Protein AF-A0A8H4BLV2-F1 (afdb_monomer_lite)

InterPro domains:
  IPR018306 Bacteriophage T5, Orf172 DNA-binding [PF10544] (98-227)
  IPR053006 Meiosis-associated regulatory protein [PTHR28094] (46-256)

Secondary structure (DSSP, 8-state):
------PPPP----------------------------------------SS-----TTSHHHH-HHHHS-TTS-HHHHHHHHHHHHSPPPTT---BEEEEEE-SS-TT--SSSEEEEEEEEESSHHHHHHHHHHHHS--PEEEEEESPP-----------------------------------BTTHHHHHHHHHHHHHHHSEE--EEPTTT-SEETTEEEEE--B-TTSPBPPHHHHIIIIIHHHHHHHHHHHHHHHHTT-

Foldseek 3Di:
DDDDDDDDDDDDDDDDDDDDDDDDDDDDDDDDDDDDDDDDDDDDDDDDDPPPPPPPPLLCPLVVPLPLQDDPLFDPVLSVVLSVLLNPDDDPLLAFWKKWKWWQPDDDDDDPQFKTKIFIDIDNDVVVVQVVCCVQQVGRTDTLDIPPDFPPPPDDDDDDPDDDDDDDDDDPDPDDDPPPPVRDTQTRRVSLSVSLQSRLVSPFPQPQDQGPRNRHTDRRMTIDTFDADPVRHTDDNNRCCVPPRVVSSVSSSVSSVVSVVSVD

Organism: Mucor circinelloides f. lusitanicus (NCBI:txid29924)

pLDDT: mean 70.41, std 24.19, range [29.5, 96.69]

Radius of gyration: 31.35 Å; chains: 1; bounding box: 83×81×79 Å

Structure (mmCIF, N/CA/C/O backbone):
data_AF-A0A8H4BLV2-F1
#
_entry.id   AF-A0A8H4BLV2-F1
#
loop_
_atom_site.group_PDB
_atom_site.id
_atom_site.type_symbol
_atom_site.label_atom_id
_atom_site.label_alt_id
_atom_site.label_comp_id
_atom_site.label_asym_id
_atom_site.label_entity_id
_atom_site.label_seq_id
_atom_site.pdbx_PDB_ins_code
_atom_site.Cartn_x
_atom_site.Cartn_y
_atom_site.Cartn_z
_atom_site.occupancy
_atom_site.B_iso_or_equiv
_atom_site.auth_seq_id
_atom_site.auth_comp_id
_atom_site.auth_asym_id
_atom_site.auth_atom_id
_atom_site.pdbx_PDB_model_num
ATOM 1 N N . MET A 1 1 ? -22.644 -25.498 51.634 1.00 42.84 1 MET A N 1
ATOM 2 C CA . MET A 1 1 ? -21.945 -26.700 52.142 1.00 42.84 1 MET A CA 1
ATOM 3 C C . MET A 1 1 ? -22.120 -27.823 51.134 1.00 42.84 1 MET A C 1
ATOM 5 O O . MET A 1 1 ? -23.223 -27.979 50.635 1.00 42.84 1 MET A O 1
ATOM 9 N N . LYS A 1 2 ? -21.033 -28.571 50.904 1.00 39.53 2 LYS A N 1
ATOM 10 C CA . LYS A 1 2 ? -20.834 -29.710 49.987 1.00 39.53 2 LYS A CA 1
ATOM 11 C C . LYS A 1 2 ? -20.581 -29.373 48.512 1.00 39.53 2 LYS A C 1
ATOM 13 O O . LYS A 1 2 ? -21.475 -29.306 47.681 1.00 39.53 2 LYS A O 1
ATOM 18 N N . ALA A 1 3 ? -19.284 -29.193 48.263 1.00 36.09 3 ALA A N 1
ATOM 19 C CA . ALA A 1 3 ? -18.596 -29.358 46.996 1.00 36.09 3 ALA A CA 1
ATOM 20 C C . ALA A 1 3 ? -18.663 -30.818 46.516 1.00 36.09 3 ALA A C 1
ATOM 22 O O . ALA A 1 3 ? -18.632 -31.730 47.342 1.00 36.09 3 ALA A O 1
ATOM 23 N N . THR A 1 4 ? -18.681 -31.021 45.199 1.00 38.59 4 THR A N 1
ATOM 24 C CA . THR A 1 4 ? -18.223 -32.270 44.578 1.00 38.59 4 THR A CA 1
ATOM 25 C C . THR A 1 4 ? -17.238 -31.892 43.481 1.00 38.59 4 THR A C 1
ATOM 27 O O . THR A 1 4 ? -17.535 -31.075 42.614 1.00 38.59 4 THR A O 1
ATOM 30 N N . VAL A 1 5 ? -16.032 -32.417 43.643 1.00 36.47 5 VAL A N 1
ATOM 31 C CA . VAL A 1 5 ? -14.845 -32.263 42.809 1.00 36.47 5 VAL A CA 1
ATOM 32 C C . VAL A 1 5 ? -14.822 -33.465 41.870 1.00 36.47 5 VAL A C 1
ATOM 34 O O . VAL A 1 5 ? -14.880 -34.590 42.357 1.00 36.47 5 VAL A O 1
ATOM 37 N N . GLU A 1 6 ? -14.712 -33.246 40.561 1.00 39.50 6 GLU A N 1
ATOM 38 C CA . GLU A 1 6 ? -14.347 -34.296 39.604 1.00 39.50 6 GLU A CA 1
ATOM 39 C C . GLU A 1 6 ? -12.954 -33.983 39.050 1.00 39.50 6 GLU A C 1
ATOM 41 O O . GLU A 1 6 ? -12.706 -32.920 38.481 1.00 39.50 6 GLU A O 1
ATOM 46 N N . GLN A 1 7 ? -12.025 -34.902 39.308 1.00 46.31 7 GLN A N 1
ATOM 47 C CA . GLN A 1 7 ? -10.652 -34.912 38.811 1.00 46.31 7 GLN A CA 1
ATOM 48 C C . GLN A 1 7 ? -10.532 -35.855 37.598 1.00 46.31 7 GLN A C 1
ATOM 50 O O . GLN A 1 7 ? -11.396 -36.708 37.395 1.00 46.31 7 GLN A O 1
ATOM 55 N N . PRO A 1 8 ? -9.474 -35.693 36.782 1.00 40.16 8 PRO A N 1
ATOM 56 C CA . PRO A 1 8 ? -9.389 -36.238 35.434 1.00 40.16 8 PRO A CA 1
ATOM 57 C C . PRO A 1 8 ? -8.904 -37.692 35.397 1.00 40.16 8 PRO A C 1
ATOM 59 O O . PRO A 1 8 ? -8.162 -38.148 36.265 1.00 40.16 8 PRO A O 1
ATOM 62 N N . ALA A 1 9 ? -9.292 -38.394 34.333 1.00 38.25 9 ALA A N 1
ATOM 63 C CA . ALA A 1 9 ? -8.854 -39.748 34.032 1.00 38.25 9 ALA A CA 1
ATOM 64 C C . ALA A 1 9 ? -7.337 -39.809 33.767 1.00 38.25 9 ALA A C 1
ATOM 66 O O . ALA A 1 9 ? -6.823 -39.171 32.847 1.00 38.25 9 ALA A O 1
ATOM 67 N N . GLN A 1 10 ? -6.644 -40.610 34.577 1.00 35.34 10 GLN A N 1
ATOM 68 C CA . GLN A 1 10 ? -5.312 -41.142 34.302 1.00 35.34 10 GLN A CA 1
ATOM 69 C C . GLN A 1 10 ? -5.431 -42.339 33.346 1.00 35.34 10 GLN A C 1
ATOM 71 O O . GLN A 1 10 ? -6.329 -43.165 33.498 1.00 35.34 10 GLN A O 1
ATOM 76 N N . MET A 1 11 ? -4.499 -42.457 32.400 1.00 37.84 11 MET A N 1
ATOM 77 C CA . MET A 1 11 ? -4.196 -43.710 31.708 1.00 37.84 11 MET A CA 1
ATOM 78 C C . MET A 1 11 ? -2.708 -44.023 31.842 1.00 37.84 11 MET A C 1
ATOM 80 O O . MET A 1 11 ? -1.871 -43.126 31.937 1.00 37.84 11 MET A O 1
ATOM 84 N N . ASP A 1 12 ? -2.464 -45.323 31.912 1.00 35.75 12 ASP A N 1
ATOM 85 C CA . ASP A 1 12 ? -1.361 -46.008 32.566 1.00 35.75 12 ASP A CA 1
ATOM 86 C C . ASP A 1 12 ? -0.004 -45.931 31.856 1.00 35.75 12 ASP A C 1
ATOM 88 O O . ASP A 1 12 ? 0.103 -45.805 30.636 1.00 35.75 12 ASP A O 1
ATOM 92 N N . LEU A 1 13 ? 1.026 -46.078 32.687 1.00 34.22 13 LEU A N 1
ATOM 93 C CA . LEU A 1 13 ? 2.451 -46.141 32.392 1.00 34.22 13 LEU A CA 1
ATOM 94 C C . LEU A 1 13 ? 2.906 -47.598 32.526 1.00 34.22 13 LEU A C 1
ATOM 96 O O . LEU A 1 13 ? 2.804 -48.112 33.634 1.00 34.22 13 LEU A O 1
ATOM 100 N N . GLN A 1 14 ? 3.438 -48.213 31.455 1.00 37.09 14 GLN A N 1
ATOM 101 C CA . GLN A 1 14 ? 4.286 -49.436 31.402 1.00 37.09 14 GLN A CA 1
ATOM 102 C C . GLN A 1 14 ? 4.271 -49.940 29.928 1.00 37.09 14 GLN A C 1
ATOM 104 O O . GLN A 1 14 ? 3.199 -50.000 29.346 1.00 37.09 14 GLN A O 1
ATOM 109 N N . GLN A 1 15 ? 5.346 -50.258 29.188 1.00 36.75 15 GLN A N 1
ATOM 110 C CA . GLN A 1 15 ? 6.638 -50.892 29.485 1.00 36.75 15 GLN A CA 1
ATOM 111 C C . GLN A 1 15 ? 7.658 -50.704 28.326 1.00 36.75 15 GLN A C 1
ATOM 113 O O . GLN A 1 15 ? 7.245 -50.644 27.172 1.00 36.75 15 GLN A O 1
ATOM 118 N N . LEU A 1 16 ? 8.952 -50.708 28.701 1.00 34.50 16 LEU A N 1
ATOM 119 C CA . LEU A 1 16 ? 10.177 -51.221 28.037 1.00 34.50 16 LEU A CA 1
ATOM 120 C C . LEU A 1 16 ? 10.548 -50.747 26.608 1.00 34.50 16 LEU A C 1
ATOM 122 O O . LEU A 1 16 ? 9.807 -50.940 25.656 1.00 34.50 16 LEU A O 1
ATOM 126 N N . GLU A 1 17 ? 11.632 -49.974 26.443 1.00 34.56 17 GLU A N 1
ATOM 127 C CA . GLU A 1 17 ? 13.048 -50.414 26.301 1.00 34.56 17 GLU A CA 1
ATOM 128 C C . GLU A 1 17 ? 13.332 -51.093 24.947 1.00 34.56 17 GLU A C 1
ATOM 130 O O . GLU A 1 17 ? 12.896 -52.212 24.726 1.00 34.56 17 GLU A O 1
ATOM 135 N N . ASP A 1 18 ? 14.028 -50.383 24.042 1.00 34.03 18 ASP A N 1
ATOM 136 C CA . ASP A 1 18 ? 15.202 -50.889 23.299 1.00 34.03 18 ASP A CA 1
ATOM 137 C C . ASP A 1 18 ? 15.698 -49.874 22.246 1.00 34.03 18 ASP A C 1
ATOM 139 O O . ASP A 1 18 ? 15.082 -49.617 21.211 1.00 34.03 18 ASP A O 1
ATOM 143 N N . THR A 1 19 ? 16.866 -49.295 22.519 1.00 40.16 19 THR A N 1
ATOM 144 C CA . THR A 1 19 ? 17.725 -48.578 21.564 1.00 40.16 19 THR A CA 1
ATOM 145 C C . THR A 1 19 ? 18.781 -49.527 21.003 1.00 40.16 19 THR A C 1
ATOM 147 O O . THR A 1 19 ? 19.417 -50.214 21.803 1.00 40.16 19 THR A O 1
ATOM 150 N N . PRO A 1 20 ? 19.134 -49.452 19.708 1.00 38.31 20 PRO A N 1
ATOM 151 C CA . PRO A 1 20 ? 20.447 -49.889 19.259 1.00 38.31 20 PRO A CA 1
ATOM 152 C C . PRO A 1 20 ? 21.311 -48.696 18.836 1.00 38.31 20 PRO A C 1
ATOM 154 O O . PRO A 1 20 ? 21.041 -47.991 17.864 1.00 38.31 20 PRO A O 1
ATOM 157 N N . VAL A 1 21 ? 22.387 -48.513 19.599 1.00 33.09 21 VAL A N 1
ATOM 158 C CA . VAL A 1 21 ? 23.599 -47.779 19.232 1.00 33.09 21 VAL A CA 1
ATOM 159 C C . VAL A 1 21 ? 24.366 -48.632 18.221 1.00 33.09 21 VAL A C 1
ATOM 161 O O . VAL A 1 21 ? 24.658 -49.789 18.506 1.00 33.09 21 VAL A O 1
ATOM 164 N N . PHE A 1 22 ? 24.725 -48.066 17.068 1.00 29.56 22 PHE A N 1
ATOM 165 C CA . PHE A 1 22 ? 25.717 -48.653 16.166 1.00 29.56 22 PHE A CA 1
ATOM 166 C C . PHE A 1 22 ? 26.952 -47.751 16.127 1.00 29.56 22 PHE A C 1
ATOM 168 O O . PHE A 1 22 ? 26.938 -46.666 15.550 1.00 29.56 22 PHE A O 1
ATOM 175 N N . HIS A 1 23 ? 28.011 -48.232 16.770 1.00 33.00 23 HIS A N 1
ATOM 176 C CA . HIS A 1 23 ? 29.395 -47.839 16.557 1.00 33.00 23 HIS A CA 1
ATOM 177 C C . HIS A 1 23 ? 30.105 -49.070 15.995 1.00 33.00 23 HIS A C 1
ATOM 179 O O . HIS A 1 23 ? 30.008 -50.129 16.607 1.00 33.00 23 HIS A O 1
ATOM 185 N N . ASP A 1 24 ? 30.843 -48.921 14.895 1.00 33.41 24 ASP A N 1
ATOM 186 C CA . ASP A 1 24 ? 32.006 -49.774 14.646 1.00 33.41 24 ASP A CA 1
ATOM 187 C C . ASP A 1 24 ? 33.076 -49.013 13.825 1.00 33.41 24 ASP A C 1
ATOM 189 O O . ASP A 1 24 ? 32.717 -48.360 12.837 1.00 33.41 24 ASP A O 1
ATOM 193 N N . PRO A 1 25 ? 34.359 -49.022 14.244 1.00 41.91 25 PRO A N 1
ATOM 194 C CA . PRO A 1 25 ? 35.501 -48.412 13.559 1.00 41.91 25 PRO A CA 1
ATOM 195 C C . PRO A 1 25 ? 36.434 -49.461 12.906 1.00 41.91 25 PRO A C 1
ATOM 197 O O . PRO A 1 25 ? 36.655 -50.508 13.491 1.00 41.91 25 PRO A O 1
ATOM 200 N N . ASP A 1 26 ? 37.046 -49.163 11.749 1.00 30.92 26 ASP A N 1
ATOM 201 C CA . ASP A 1 26 ? 38.396 -49.653 11.346 1.00 30.92 26 ASP A CA 1
ATOM 202 C C . ASP A 1 26 ? 38.796 -49.047 9.978 1.00 30.92 26 ASP A C 1
ATOM 204 O O . ASP A 1 26 ? 38.045 -49.135 9.010 1.00 30.92 26 ASP A O 1
ATOM 208 N N . LEU A 1 27 ? 39.811 -48.177 9.898 1.00 30.33 27 LEU A N 1
ATOM 209 C CA . LEU A 1 27 ? 41.243 -48.436 9.622 1.00 30.33 27 LEU A CA 1
ATOM 210 C C . LEU A 1 27 ? 41.600 -48.896 8.184 1.00 30.33 27 LEU A C 1
ATOM 212 O O . LEU A 1 27 ? 41.555 -50.062 7.816 1.00 30.33 27 LEU A O 1
ATOM 216 N N . THR A 1 28 ? 42.055 -47.904 7.406 1.00 33.03 28 THR A N 1
ATOM 217 C CA . THR A 1 28 ? 43.313 -47.849 6.620 1.00 33.03 28 THR A CA 1
ATOM 218 C C . THR A 1 28 ? 43.901 -49.114 5.970 1.00 33.03 28 THR A C 1
ATOM 220 O O . THR A 1 28 ? 44.393 -49.996 6.668 1.00 33.03 28 THR A O 1
ATOM 223 N N . ARG A 1 29 ? 44.097 -49.054 4.640 1.00 33.03 29 ARG A N 1
ATOM 224 C CA . ARG A 1 29 ? 45.184 -49.696 3.853 1.00 33.03 29 ARG A CA 1
ATOM 225 C C . ARG A 1 29 ? 45.505 -48.798 2.633 1.00 33.03 29 ARG A C 1
ATOM 227 O O . ARG A 1 29 ? 44.583 -48.458 1.906 1.00 33.03 29 ARG A O 1
ATOM 234 N N . GLN A 1 30 ? 46.667 -48.125 2.613 1.00 32.84 30 GLN A N 1
ATOM 235 C CA . GLN A 1 30 ? 47.908 -48.446 1.855 1.00 32.84 30 GLN A CA 1
ATOM 236 C C . GLN A 1 30 ? 47.750 -48.286 0.324 1.00 32.84 30 GLN A C 1
ATOM 238 O O . GLN A 1 30 ? 46.964 -49.002 -0.277 1.00 32.84 30 GLN A O 1
ATOM 243 N N . ASN A 1 31 ? 48.286 -47.209 -0.271 1.00 29.50 31 ASN A N 1
ATOM 244 C CA . ASN A 1 31 ? 49.640 -47.047 -0.853 1.00 29.50 31 ASN A CA 1
ATOM 245 C C . ASN A 1 31 ? 49.852 -47.826 -2.161 1.00 29.50 31 ASN A C 1
ATOM 247 O O . ASN A 1 31 ? 50.171 -49.005 -2.092 1.00 29.50 31 ASN A O 1
ATOM 251 N N . GLU A 1 32 ? 49.815 -47.127 -3.302 1.00 33.75 32 GLU A N 1
ATOM 252 C CA . GLU A 1 32 ? 50.564 -47.488 -4.517 1.00 33.75 32 GLU A CA 1
ATOM 253 C C . GLU A 1 32 ? 51.109 -46.203 -5.174 1.00 33.75 32 GLU A C 1
ATOM 255 O O . GLU A 1 32 ? 50.359 -45.333 -5.621 1.00 33.75 32 GLU A O 1
ATOM 260 N N . GLU A 1 33 ? 52.437 -46.069 -5.136 1.00 34.97 33 GLU A N 1
ATOM 261 C CA . GLU A 1 33 ? 53.254 -45.196 -5.980 1.00 34.97 33 GLU A CA 1
ATOM 262 C C . GLU A 1 33 ? 53.348 -45.821 -7.382 1.00 34.97 33 GLU A C 1
ATOM 264 O O . GLU A 1 33 ? 53.455 -47.039 -7.478 1.00 34.97 33 GLU A O 1
ATOM 269 N N . ASP A 1 34 ? 53.328 -45.021 -8.457 1.00 30.48 34 ASP A N 1
ATOM 270 C CA . ASP A 1 34 ? 54.438 -44.988 -9.427 1.00 30.48 34 ASP A CA 1
ATOM 271 C C . ASP A 1 34 ? 54.169 -44.122 -10.678 1.00 30.48 34 ASP A C 1
ATOM 273 O O . ASP A 1 34 ? 53.111 -44.160 -11.303 1.00 30.48 34 ASP A O 1
ATOM 277 N N . ALA A 1 35 ? 55.246 -43.427 -11.065 1.00 30.52 35 ALA A N 1
ATOM 278 C CA . ALA A 1 35 ? 55.620 -42.934 -12.397 1.00 30.52 35 ALA A CA 1
ATOM 279 C C . ALA A 1 35 ? 55.045 -41.602 -12.945 1.00 30.52 35 ALA A C 1
ATOM 281 O O . ALA A 1 35 ? 54.007 -41.537 -13.601 1.00 30.52 35 ALA A O 1
ATOM 282 N N . LEU A 1 36 ? 55.879 -40.556 -12.836 1.00 32.09 36 LEU A N 1
ATOM 283 C CA . LEU A 1 36 ? 55.996 -39.462 -13.815 1.00 32.09 36 LEU A CA 1
ATOM 284 C C . LEU A 1 36 ? 56.931 -39.873 -14.974 1.00 32.09 36 LEU A C 1
ATOM 286 O O . LEU A 1 36 ? 57.951 -40.522 -14.740 1.00 32.09 36 LEU A O 1
ATOM 290 N N . PRO A 1 37 ? 56.670 -39.380 -16.194 1.00 38.72 37 PRO A N 1
ATOM 291 C CA . PRO A 1 37 ? 57.695 -38.671 -16.981 1.00 38.72 37 PRO A CA 1
ATOM 292 C C . PRO A 1 37 ? 57.078 -37.413 -17.639 1.00 38.72 37 PRO A C 1
ATOM 294 O O . PRO A 1 37 ? 55.869 -37.335 -17.797 1.00 38.72 37 PRO A O 1
ATOM 297 N N . THR A 1 38 ? 57.737 -36.363 -18.120 1.00 31.00 38 THR A N 1
ATOM 298 C CA . THR A 1 38 ? 59.106 -35.841 -18.156 1.00 31.00 38 THR A CA 1
ATOM 299 C C . THR A 1 38 ? 58.940 -34.366 -18.561 1.00 31.00 38 THR A C 1
ATOM 301 O O . THR A 1 38 ? 58.030 -34.014 -19.310 1.00 31.00 38 THR A O 1
ATOM 304 N N . LEU A 1 39 ? 59.809 -33.501 -18.044 1.00 32.16 39 LEU A N 1
ATOM 305 C CA . LEU A 1 39 ? 59.863 -32.060 -18.290 1.00 32.16 39 LEU A CA 1
ATOM 306 C C . LEU A 1 39 ? 60.275 -31.750 -19.746 1.00 32.16 39 LEU A C 1
ATOM 308 O O . LEU A 1 39 ? 61.402 -32.059 -20.130 1.00 32.16 39 LEU A O 1
ATOM 312 N N . GLU A 1 40 ? 59.436 -31.053 -20.521 1.00 32.69 40 GLU A N 1
ATOM 313 C CA . GLU A 1 40 ? 59.857 -30.379 -21.761 1.00 32.69 40 GLU A CA 1
ATOM 314 C C . GLU A 1 40 ? 59.627 -28.856 -21.683 1.00 32.69 40 GLU A C 1
ATOM 316 O O . GLU A 1 40 ? 58.518 -28.346 -21.771 1.00 32.69 40 GLU A O 1
ATOM 321 N N . LYS A 1 41 ? 60.747 -28.164 -21.442 1.00 35.44 41 LYS A N 1
ATOM 322 C CA . LYS A 1 41 ? 61.169 -26.813 -21.863 1.00 35.44 41 LYS A CA 1
ATOM 323 C C . LYS A 1 41 ? 60.144 -25.662 -21.921 1.00 35.44 41 LYS A C 1
ATOM 325 O O . LYS A 1 41 ? 59.405 -25.482 -22.878 1.00 35.44 41 LYS A O 1
ATOM 330 N N . MET A 1 42 ? 60.318 -24.774 -20.938 1.00 34.34 42 MET A N 1
ATOM 331 C CA . MET A 1 42 ? 60.252 -23.302 -20.977 1.00 34.34 42 MET A CA 1
ATOM 332 C C . MET A 1 42 ? 59.871 -22.636 -22.313 1.00 34.34 42 MET A C 1
ATOM 334 O O . MET A 1 42 ? 60.630 -22.658 -23.282 1.00 34.34 42 MET A O 1
ATOM 338 N N . THR A 1 43 ? 58.822 -21.815 -22.273 1.00 30.16 43 THR A N 1
ATOM 339 C CA . THR A 1 43 ? 58.870 -20.493 -22.912 1.00 30.16 43 THR A CA 1
ATOM 340 C C . THR A 1 43 ? 58.169 -19.482 -22.011 1.00 30.16 43 THR A C 1
ATOM 342 O O . THR A 1 43 ? 56.972 -19.567 -21.761 1.00 30.16 43 THR A O 1
ATOM 345 N N . LEU A 1 44 ? 58.960 -18.554 -21.477 1.00 39.56 44 LEU A N 1
ATOM 346 C CA . LEU A 1 44 ? 58.514 -17.390 -20.724 1.00 39.56 44 LEU A CA 1
ATOM 347 C C . LEU A 1 44 ? 57.864 -16.416 -21.718 1.00 39.56 44 LEU A C 1
ATOM 349 O O . LEU A 1 44 ? 58.561 -15.926 -22.599 1.00 39.56 44 LEU A O 1
ATOM 353 N N . HIS A 1 45 ? 56.565 -16.158 -21.592 1.00 33.16 45 HIS A N 1
ATOM 354 C CA . HIS A 1 45 ? 55.912 -14.945 -22.092 1.00 33.16 45 HIS A CA 1
ATOM 355 C C . HIS A 1 45 ? 54.823 -14.565 -21.087 1.00 33.16 45 HIS A C 1
ATOM 357 O O . HIS A 1 45 ? 53.659 -14.937 -21.217 1.00 33.16 45 HIS A O 1
ATOM 363 N N . GLU A 1 46 ? 55.219 -13.836 -20.048 1.00 43.03 46 GLU A N 1
ATOM 364 C CA . GLU A 1 46 ? 54.291 -12.937 -19.374 1.00 43.03 46 GLU A CA 1
ATOM 365 C C . GLU A 1 46 ? 53.991 -11.801 -20.348 1.00 43.03 46 GLU A C 1
ATOM 367 O O . GLU A 1 46 ? 54.922 -11.140 -20.785 1.00 43.03 46 GLU A O 1
ATOM 372 N N . HIS A 1 47 ? 52.723 -11.581 -20.691 1.00 33.16 47 HIS A N 1
ATOM 373 C CA . HIS A 1 47 ? 52.145 -10.241 -20.770 1.00 33.16 47 HIS A CA 1
ATOM 374 C C . HIS A 1 47 ? 50.613 -10.331 -20.742 1.00 33.16 47 HIS A C 1
ATOM 376 O O . HIS A 1 47 ? 49.961 -10.619 -21.736 1.00 33.16 47 HIS A O 1
ATOM 382 N N . HIS A 1 48 ? 50.090 -10.019 -19.557 1.00 34.75 48 HIS A N 1
ATOM 383 C CA . HIS A 1 48 ? 49.004 -9.069 -19.335 1.00 34.75 48 HIS A CA 1
ATOM 384 C C . HIS A 1 48 ? 47.584 -9.366 -19.860 1.00 34.75 48 HIS A C 1
ATOM 386 O O . HIS A 1 48 ? 47.275 -9.319 -21.044 1.00 34.75 48 HIS A O 1
ATOM 392 N N . THR A 1 49 ? 46.706 -9.445 -18.852 1.00 40.19 49 THR A N 1
ATOM 393 C CA . THR A 1 49 ? 45.317 -8.962 -18.814 1.00 40.19 49 THR A CA 1
ATOM 394 C C . THR A 1 49 ? 44.285 -9.719 -19.637 1.00 40.19 49 THR A C 1
ATOM 396 O O . THR A 1 49 ? 43.802 -9.218 -20.643 1.00 40.19 49 THR A O 1
ATOM 399 N N . ASP A 1 50 ? 43.824 -10.848 -19.098 1.00 41.50 50 ASP A N 1
ATOM 400 C CA . ASP A 1 50 ? 42.475 -11.354 -19.402 1.00 41.50 50 ASP A CA 1
ATOM 401 C C . ASP A 1 50 ? 41.698 -11.771 -18.136 1.00 41.50 50 ASP A C 1
ATOM 403 O O . ASP A 1 50 ? 40.826 -12.630 -18.150 1.00 41.50 50 ASP A O 1
ATOM 407 N N . VAL A 1 51 ? 42.008 -11.133 -16.998 1.00 43.09 51 VAL A N 1
ATOM 408 C CA . VAL A 1 51 ? 41.300 -11.332 -15.712 1.00 43.09 51 VAL A CA 1
ATOM 409 C C . VAL A 1 51 ? 40.101 -10.374 -15.564 1.00 43.09 51 VAL A C 1
ATOM 411 O O . VAL A 1 51 ? 39.307 -10.493 -14.641 1.00 43.09 51 VAL A O 1
ATOM 414 N N . ALA A 1 52 ? 39.912 -9.436 -16.496 1.00 44.34 52 ALA A N 1
ATOM 415 C CA . ALA A 1 52 ? 38.852 -8.422 -16.435 1.00 44.34 52 ALA A CA 1
ATOM 416 C C . ALA A 1 52 ? 37.636 -8.738 -17.328 1.00 44.34 52 ALA A C 1
ATOM 418 O O . ALA A 1 52 ? 36.875 -7.836 -17.678 1.00 44.34 52 ALA A O 1
ATOM 419 N N . LYS A 1 53 ? 37.463 -10.002 -17.735 1.00 42.38 53 LYS A N 1
ATOM 420 C CA . LYS A 1 53 ? 36.369 -10.421 -18.621 1.00 42.38 53 LYS A CA 1
ATOM 421 C C . LYS A 1 53 ? 35.586 -11.631 -18.125 1.00 42.38 53 LYS A C 1
ATOM 423 O O . LYS A 1 53 ? 34.893 -12.273 -18.904 1.00 42.38 53 LYS A O 1
ATOM 428 N N . GLU A 1 54 ? 35.589 -11.886 -16.822 1.00 41.50 54 GLU A N 1
ATOM 429 C CA . GLU A 1 54 ? 34.397 -12.468 -16.212 1.00 41.50 54 GLU A CA 1
ATOM 430 C C . GLU A 1 54 ? 33.453 -11.317 -15.898 1.00 41.50 54 GLU A C 1
ATOM 432 O O . GLU A 1 54 ? 33.528 -10.660 -14.862 1.00 41.50 54 GLU A O 1
ATOM 437 N N . MET A 1 55 ? 32.590 -11.033 -16.871 1.00 45.12 55 MET A N 1
ATOM 438 C CA . MET A 1 55 ? 31.385 -10.252 -16.658 1.00 45.12 55 MET A CA 1
ATOM 439 C C . MET A 1 55 ? 30.632 -10.921 -15.508 1.00 45.12 55 MET A C 1
ATOM 441 O O . MET A 1 55 ? 29.944 -11.923 -15.715 1.00 45.12 55 MET A O 1
ATOM 445 N N . VAL A 1 56 ? 30.777 -10.385 -14.293 1.00 46.09 56 VAL A N 1
ATOM 446 C CA . VAL A 1 56 ? 29.773 -10.556 -13.245 1.00 46.09 56 VAL A CA 1
ATOM 447 C C . VAL A 1 56 ? 28.463 -10.256 -13.948 1.00 46.09 56 VAL A C 1
ATOM 449 O O . VAL A 1 56 ? 28.275 -9.140 -14.430 1.00 46.09 56 VAL A O 1
ATOM 452 N N . LYS A 1 57 ? 27.622 -11.276 -14.141 1.00 50.50 57 LYS A N 1
ATOM 453 C CA . LYS A 1 57 ? 26.324 -11.093 -14.775 1.00 50.50 57 LYS A CA 1
ATOM 454 C C . LYS A 1 57 ? 25.625 -10.004 -13.980 1.00 50.50 57 LYS A C 1
ATOM 456 O O . LYS A 1 57 ? 25.248 -10.200 -12.831 1.00 50.50 57 LYS A O 1
ATOM 461 N N . GLU A 1 58 ? 25.498 -8.841 -14.599 1.00 49.09 58 GLU A N 1
ATOM 462 C CA . GLU A 1 58 ? 24.964 -7.606 -14.019 1.00 49.09 58 GLU A CA 1
ATOM 463 C C . GLU A 1 58 ? 23.541 -7.819 -13.454 1.00 49.09 58 GLU A C 1
ATOM 465 O O . GLU A 1 58 ? 23.075 -7.098 -12.576 1.00 49.09 58 GLU A O 1
ATOM 470 N N . SER A 1 59 ? 22.885 -8.907 -13.879 1.00 49.31 59 SER A N 1
ATOM 471 C CA . SER A 1 59 ? 21.613 -9.418 -13.375 1.00 49.31 59 SER A CA 1
ATOM 472 C C . SER A 1 59 ? 21.628 -10.016 -11.963 1.00 49.31 59 SER A C 1
ATOM 474 O O . SER A 1 59 ? 20.548 -10.190 -11.400 1.00 49.31 59 SER A O 1
ATOM 476 N N . ASP A 1 60 ? 22.784 -10.348 -11.383 1.00 56.00 60 ASP A N 1
ATOM 477 C CA . ASP A 1 60 ? 22.832 -11.228 -10.204 1.00 56.00 60 ASP A CA 1
ATOM 478 C C . ASP A 1 60 ? 23.058 -10.471 -8.880 1.00 56.00 60 ASP A C 1
ATOM 480 O O . ASP A 1 60 ? 22.609 -10.927 -7.829 1.00 56.00 60 ASP A O 1
ATOM 484 N N . ILE A 1 61 ? 23.595 -9.242 -8.906 1.00 60.88 61 ILE A N 1
ATOM 485 C CA . ILE A 1 61 ? 23.948 -8.485 -7.683 1.00 60.88 61 ILE A CA 1
ATOM 486 C C . ILE A 1 61 ? 22.728 -8.241 -6.780 1.00 60.88 61 ILE A C 1
ATOM 488 O O . ILE A 1 61 ? 22.778 -8.453 -5.567 1.00 60.88 61 ILE A O 1
ATOM 492 N N . ILE A 1 62 ? 21.587 -7.839 -7.353 1.00 66.00 62 ILE A N 1
ATOM 493 C CA . ILE A 1 62 ? 20.372 -7.598 -6.557 1.00 66.00 62 ILE A CA 1
ATOM 494 C C . ILE A 1 62 ? 19.756 -8.900 -6.023 1.00 66.00 62 ILE A C 1
ATOM 496 O O . ILE A 1 62 ? 18.998 -8.890 -5.048 1.00 66.00 62 ILE A O 1
ATOM 500 N N . HIS A 1 63 ? 20.075 -10.019 -6.671 1.00 66.00 63 HIS A N 1
ATOM 501 C CA . HIS A 1 63 ? 19.613 -11.356 -6.336 1.00 66.00 63 HIS A CA 1
ATOM 502 C C . HIS A 1 63 ? 20.563 -12.089 -5.387 1.00 66.00 63 HIS A C 1
ATOM 504 O O . HIS A 1 63 ? 20.166 -13.095 -4.821 1.00 66.00 63 HIS A O 1
ATOM 510 N N . ASP A 1 64 ? 21.754 -11.577 -5.115 1.00 68.44 64 ASP A N 1
ATOM 511 C CA . ASP A 1 64 ? 22.641 -12.164 -4.106 1.00 68.44 64 ASP A CA 1
ATOM 512 C C . ASP A 1 64 ? 22.438 -11.521 -2.725 1.00 68.44 64 ASP A C 1
ATOM 514 O O . ASP A 1 64 ? 22.680 -12.135 -1.684 1.00 68.44 64 ASP A O 1
ATOM 518 N N . CYS A 1 65 ? 21.852 -10.321 -2.682 1.00 76.19 65 CYS A N 1
ATOM 519 C CA . CYS A 1 65 ? 21.608 -9.567 -1.453 1.00 76.19 65 CYS A CA 1
ATOM 520 C C . CYS A 1 65 ? 20.173 -9.699 -0.901 1.00 76.19 65 CYS A C 1
ATOM 522 O O . CYS A 1 65 ? 19.605 -8.729 -0.391 1.00 76.19 65 CYS A O 1
ATOM 524 N N . TRP A 1 66 ? 19.562 -10.893 -0.948 1.00 80.75 66 TRP A N 1
ATOM 525 C CA . TRP A 1 66 ? 18.179 -11.109 -0.470 1.00 80.75 66 TRP A CA 1
ATOM 526 C C . TRP A 1 66 ? 17.919 -10.602 0.945 1.00 80.75 66 TRP A C 1
ATOM 528 O O . TRP A 1 66 ? 16.813 -10.160 1.250 1.00 80.75 66 TRP A O 1
ATOM 538 N N . GLN A 1 67 ? 18.923 -10.706 1.812 1.00 82.69 67 GLN A N 1
ATOM 539 C CA . GLN A 1 67 ? 18.817 -10.381 3.231 1.00 82.69 67 GLN A CA 1
ATOM 540 C C . GLN A 1 67 ? 18.581 -8.881 3.471 1.00 82.69 67 GLN A C 1
ATOM 542 O O . GLN A 1 67 ? 18.007 -8.528 4.496 1.00 82.69 67 GLN A O 1
ATOM 547 N N . LEU A 1 68 ? 18.944 -8.013 2.515 1.00 85.50 68 LEU A N 1
ATOM 548 C CA . LEU A 1 68 ? 18.675 -6.571 2.587 1.00 85.50 68 LEU A CA 1
ATOM 549 C C . LEU A 1 68 ? 17.180 -6.254 2.449 1.00 85.50 68 LEU A C 1
ATOM 551 O O . LEU A 1 68 ? 16.675 -5.317 3.061 1.00 85.50 68 LEU A O 1
ATOM 555 N N . TRP A 1 69 ? 16.464 -7.045 1.648 1.00 89.19 69 TRP A N 1
ATOM 556 C CA . TRP A 1 69 ? 15.067 -6.780 1.293 1.00 89.19 69 TRP A CA 1
ATOM 557 C C . TRP A 1 69 ? 14.088 -7.671 2.064 1.00 89.19 69 TRP A C 1
ATOM 559 O O . TRP A 1 69 ? 12.998 -7.238 2.452 1.00 89.19 69 TRP A O 1
ATOM 569 N N . ILE A 1 70 ? 14.477 -8.924 2.308 1.00 91.25 70 ILE A N 1
ATOM 570 C CA . ILE A 1 70 ? 13.627 -9.980 2.855 1.00 91.25 70 ILE A CA 1
ATOM 571 C C . ILE A 1 70 ? 14.014 -10.247 4.312 1.00 91.25 70 ILE A C 1
ATOM 573 O O . ILE A 1 70 ? 14.888 -11.067 4.599 1.00 91.25 70 ILE A O 1
ATOM 577 N N . GLY A 1 71 ? 13.319 -9.580 5.233 1.00 87.25 71 GLY A N 1
ATOM 578 C CA . GLY A 1 71 ? 13.554 -9.724 6.670 1.00 87.25 71 GLY A CA 1
ATOM 579 C C . GLY A 1 71 ? 13.099 -11.067 7.256 1.00 87.25 71 GLY A C 1
ATOM 580 O O . GLY A 1 71 ? 12.405 -11.873 6.624 1.00 87.25 71 GLY A O 1
ATOM 581 N N . ASN A 1 72 ? 13.502 -11.318 8.503 1.00 88.25 72 ASN A N 1
ATOM 582 C CA . ASN A 1 72 ? 13.233 -12.577 9.204 1.00 88.25 72 ASN A CA 1
ATOM 583 C C . ASN A 1 72 ? 11.772 -12.761 9.624 1.00 88.25 72 ASN A C 1
ATOM 585 O O . ASN A 1 72 ? 11.326 -13.898 9.743 1.00 88.25 72 ASN A O 1
ATOM 589 N N . HIS A 1 73 ? 11.022 -11.669 9.748 1.00 87.69 73 HIS A N 1
ATOM 590 C CA . HIS A 1 73 ? 9.591 -11.641 10.061 1.00 87.69 73 HIS A CA 1
ATOM 591 C C . HIS A 1 73 ? 8.695 -12.238 8.964 1.00 87.69 73 HIS A C 1
ATOM 593 O O . HIS A 1 73 ? 7.511 -12.474 9.186 1.00 87.69 73 HIS A O 1
ATOM 599 N N . ILE A 1 74 ? 9.231 -12.484 7.766 1.00 90.56 74 ILE A N 1
ATOM 600 C CA . ILE A 1 74 ? 8.466 -13.018 6.637 1.00 90.56 74 ILE A CA 1
ATOM 601 C C . ILE A 1 74 ? 8.462 -14.553 6.685 1.00 90.56 74 ILE A C 1
ATOM 603 O O . ILE A 1 74 ? 9.513 -15.190 6.698 1.00 90.56 74 ILE A O 1
ATOM 607 N N . ALA A 1 75 ? 7.282 -15.172 6.632 1.00 86.19 75 ALA A N 1
ATOM 608 C CA . ALA A 1 75 ? 7.158 -16.633 6.606 1.00 86.19 75 ALA A CA 1
ATOM 609 C C . ALA A 1 75 ? 7.916 -17.279 5.413 1.00 86.19 75 ALA A C 1
ATOM 611 O O . ALA A 1 75 ? 7.940 -16.697 4.321 1.00 86.19 75 ALA A O 1
ATOM 612 N N . PRO A 1 76 ? 8.494 -18.493 5.555 1.00 87.56 76 PRO A N 1
ATOM 613 C CA . PRO A 1 76 ? 9.345 -19.107 4.525 1.00 87.56 76 PRO A CA 1
ATOM 614 C C . PRO A 1 76 ? 8.696 -19.232 3.139 1.00 87.56 76 PRO A C 1
ATOM 616 O O . PRO A 1 76 ? 9.319 -18.903 2.128 1.00 87.56 76 PRO A O 1
ATOM 619 N N . ASN A 1 77 ? 7.423 -19.634 3.086 1.00 88.62 77 ASN A N 1
ATOM 620 C CA . ASN A 1 77 ? 6.653 -19.737 1.842 1.00 88.62 77 ASN A CA 1
ATOM 621 C C . ASN A 1 77 ? 6.529 -18.386 1.117 1.00 88.62 77 ASN A C 1
ATOM 623 O O . ASN A 1 77 ? 6.615 -18.311 -0.108 1.00 88.62 77 ASN A O 1
ATOM 627 N N . ARG A 1 78 ? 6.378 -17.294 1.869 1.00 90.19 78 ARG A N 1
ATOM 628 C CA . ARG A 1 78 ? 6.309 -15.939 1.318 1.00 90.19 78 ARG A CA 1
ATOM 629 C C . ARG A 1 78 ? 7.668 -15.423 0.892 1.00 90.19 78 ARG A C 1
ATOM 631 O O . ARG A 1 78 ? 7.734 -14.763 -0.138 1.00 90.19 78 ARG A O 1
ATOM 638 N N . LYS A 1 79 ? 8.744 -15.765 1.611 1.00 92.81 79 LYS A N 1
ATOM 639 C CA . LYS A 1 79 ? 10.114 -15.452 1.175 1.00 92.81 79 LYS A CA 1
ATOM 640 C C . LYS A 1 79 ? 10.380 -16.025 -0.219 1.00 92.81 79 LYS A C 1
ATOM 642 O O . LYS A 1 79 ? 10.907 -15.314 -1.065 1.00 92.81 79 LYS A O 1
ATOM 647 N N . ALA A 1 80 ? 9.981 -17.273 -0.478 1.00 91.56 80 ALA A N 1
ATOM 648 C CA . ALA A 1 80 ? 10.124 -17.889 -1.800 1.00 91.56 80 ALA A CA 1
ATOM 649 C C . ALA A 1 80 ? 9.361 -17.113 -2.889 1.00 91.56 80 ALA A C 1
ATOM 651 O O . ALA A 1 80 ? 9.936 -16.790 -3.926 1.00 91.56 80 ALA A O 1
ATOM 652 N N . LEU A 1 81 ? 8.107 -16.737 -2.619 1.00 93.44 81 LEU A N 1
ATOM 653 C CA . LEU A 1 81 ? 7.290 -15.972 -3.564 1.00 93.44 81 LEU A CA 1
ATOM 654 C C . LEU A 1 81 ? 7.830 -14.554 -3.809 1.00 93.44 81 LEU A C 1
ATOM 656 O O . LEU A 1 81 ? 7.824 -14.085 -4.941 1.00 93.44 81 LEU A O 1
ATOM 660 N N . ILE A 1 82 ? 8.330 -13.879 -2.771 1.00 94.50 82 ILE A N 1
ATOM 661 C CA . ILE A 1 82 ? 8.982 -12.569 -2.898 1.00 94.50 82 ILE A CA 1
ATOM 662 C C . ILE A 1 82 ? 10.231 -12.684 -3.775 1.00 94.50 82 ILE A C 1
ATOM 664 O O . ILE A 1 82 ? 10.373 -11.914 -4.719 1.00 94.50 82 ILE A O 1
ATOM 668 N N . ARG A 1 83 ? 11.093 -13.683 -3.531 1.00 92.75 83 ARG A N 1
ATOM 669 C CA . ARG A 1 83 ? 12.274 -13.932 -4.375 1.00 92.75 83 ARG A CA 1
ATOM 670 C C . ARG A 1 83 ? 11.890 -14.180 -5.828 1.00 92.75 83 ARG A C 1
ATOM 672 O O . ARG A 1 83 ? 12.556 -13.662 -6.713 1.00 92.75 83 ARG A O 1
ATOM 679 N N . GLN A 1 84 ? 10.824 -14.941 -6.074 1.00 91.69 84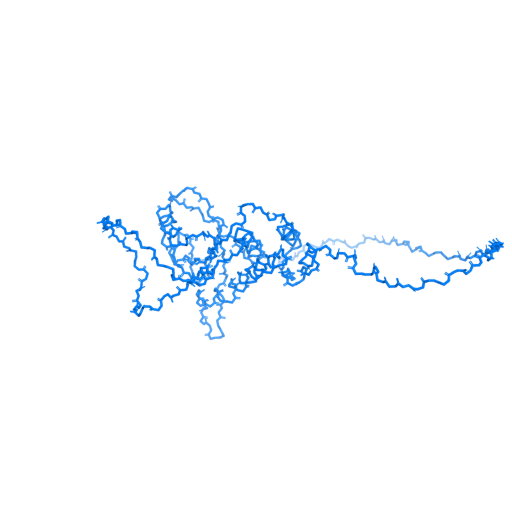 GLN A N 1
ATOM 680 C CA . GLN A 1 84 ? 10.329 -15.174 -7.428 1.00 91.69 84 GLN A CA 1
ATOM 681 C C . GLN A 1 84 ? 9.928 -13.856 -8.107 1.00 91.69 84 GLN A C 1
ATOM 683 O O . GLN A 1 84 ? 10.454 -13.548 -9.168 1.00 91.69 84 GLN A O 1
ATOM 688 N N . VAL A 1 85 ? 9.095 -13.033 -7.460 1.00 92.25 85 VAL A N 1
ATOM 689 C CA . VAL A 1 85 ? 8.658 -11.737 -8.018 1.00 92.25 85 VAL A CA 1
ATOM 690 C C . VAL A 1 85 ? 9.831 -10.779 -8.249 1.00 92.25 85 VAL A C 1
ATOM 692 O O . VAL A 1 85 ? 9.832 -10.023 -9.217 1.00 92.25 85 VAL A O 1
ATOM 695 N N . MET A 1 86 ? 10.844 -10.799 -7.379 1.00 91.12 86 MET A N 1
ATOM 696 C CA . MET A 1 86 ? 12.057 -10.002 -7.580 1.00 91.12 86 MET A CA 1
ATOM 697 C C . MET A 1 86 ? 12.817 -10.442 -8.841 1.00 91.12 86 MET A C 1
ATOM 699 O O . MET A 1 86 ? 13.297 -9.572 -9.564 1.00 91.12 86 MET A O 1
ATOM 703 N N . LYS A 1 87 ? 12.900 -11.755 -9.108 1.00 87.88 87 LYS A N 1
ATOM 704 C CA . LYS A 1 87 ? 13.601 -12.354 -10.262 1.00 87.88 87 LYS A CA 1
ATOM 705 C C . LYS A 1 87 ? 12.849 -12.262 -11.582 1.00 87.88 87 LYS A C 1
ATOM 707 O O . LYS A 1 87 ? 13.473 -12.429 -12.628 1.00 87.88 87 LYS A O 1
ATOM 712 N N . ASP A 1 88 ? 11.532 -12.067 -11.552 1.00 85.12 88 ASP A N 1
ATOM 713 C CA . ASP A 1 88 ? 10.735 -12.023 -12.776 1.00 85.12 88 ASP A CA 1
ATOM 714 C C . ASP A 1 88 ? 11.339 -10.999 -13.760 1.00 85.12 88 ASP A C 1
ATOM 716 O O . ASP A 1 88 ? 11.732 -9.902 -13.355 1.00 85.12 88 ASP A O 1
ATOM 720 N N . PRO A 1 89 ? 11.441 -11.297 -15.063 1.00 79.81 89 PRO A N 1
ATOM 721 C CA . PRO A 1 89 ? 12.004 -10.350 -16.018 1.00 79.81 89 PRO A CA 1
ATOM 722 C C . PRO A 1 89 ? 11.149 -9.082 -16.067 1.00 79.81 89 PRO A C 1
ATOM 724 O O . PRO A 1 89 ? 9.921 -9.143 -15.976 1.00 79.81 89 PRO A O 1
ATOM 727 N N . VAL A 1 90 ? 11.790 -7.916 -16.177 1.00 74.19 90 VAL A N 1
ATOM 728 C CA . VAL A 1 90 ? 11.068 -6.647 -16.339 1.00 74.19 90 VAL A CA 1
ATOM 729 C C . VAL A 1 90 ? 10.298 -6.706 -17.653 1.00 74.19 90 VAL A C 1
ATOM 731 O O . VAL A 1 90 ? 10.878 -6.880 -18.723 1.00 74.19 90 VAL A O 1
ATOM 734 N N . SER A 1 91 ? 8.979 -6.607 -17.565 1.00 74.12 91 SER A N 1
ATOM 735 C CA . SER A 1 91 ? 8.077 -6.683 -18.711 1.00 74.12 91 SER A CA 1
ATOM 736 C C . SER A 1 91 ? 7.613 -5.290 -19.126 1.00 74.12 91 SER A C 1
ATOM 738 O O . SER A 1 91 ? 7.653 -4.349 -18.338 1.00 74.12 91 SER A O 1
ATOM 740 N N . ALA A 1 92 ? 7.039 -5.155 -20.323 1.00 74.00 92 ALA A N 1
ATOM 741 C CA . ALA A 1 92 ? 6.384 -3.911 -20.749 1.00 74.00 92 ALA A CA 1
ATOM 742 C C . ALA A 1 92 ? 5.221 -3.472 -19.824 1.00 74.00 92 ALA A C 1
ATOM 744 O O . ALA A 1 92 ? 4.725 -2.350 -19.927 1.00 74.00 92 ALA A O 1
ATOM 745 N N . ARG A 1 93 ? 4.765 -4.349 -18.914 1.00 73.38 93 ARG A N 1
ATOM 746 C CA . ARG A 1 93 ? 3.768 -4.021 -17.887 1.00 73.38 93 ARG A CA 1
ATOM 747 C C . ARG A 1 93 ? 4.376 -3.312 -16.676 1.00 73.38 93 ARG A C 1
ATOM 749 O O . ARG A 1 93 ? 3.618 -2.707 -15.921 1.00 73.38 93 ARG A O 1
ATOM 756 N N . ASP A 1 94 ? 5.692 -3.352 -16.484 1.00 77.94 94 ASP A N 1
ATOM 757 C CA . ASP A 1 94 ? 6.405 -2.729 -15.361 1.00 77.94 94 ASP A CA 1
ATOM 758 C C . ASP A 1 94 ? 6.587 -1.219 -15.578 1.00 77.94 94 ASP A C 1
ATOM 760 O O . ASP A 1 94 ? 7.691 -0.679 -15.615 1.00 77.94 94 ASP A O 1
ATOM 764 N N . LYS A 1 95 ? 5.464 -0.518 -15.734 1.00 86.00 95 LYS A N 1
ATOM 765 C CA . LYS A 1 95 ? 5.440 0.923 -15.963 1.00 86.00 95 LYS A CA 1
ATOM 766 C C . LYS A 1 95 ? 5.787 1.710 -14.704 1.00 86.00 95 LYS A C 1
ATOM 768 O O . LYS A 1 95 ? 5.470 1.307 -13.577 1.00 86.00 95 LYS A O 1
ATOM 773 N N . ALA A 1 96 ? 6.385 2.876 -14.918 1.00 92.12 96 ALA A N 1
ATOM 774 C CA . ALA A 1 96 ? 6.562 3.859 -13.866 1.00 92.12 96 ALA A CA 1
ATOM 775 C C . ALA A 1 96 ? 5.203 4.441 -13.445 1.00 92.12 96 ALA A C 1
ATOM 777 O O . ALA A 1 96 ? 4.324 4.670 -14.276 1.00 92.12 96 ALA A O 1
ATOM 778 N N . GLY A 1 97 ? 5.027 4.675 -12.151 1.00 93.50 97 GLY A N 1
ATOM 779 C CA . GLY A 1 97 ? 3.798 5.232 -11.600 1.00 93.50 97 GLY A CA 1
ATOM 780 C C . GLY A 1 97 ? 3.984 5.672 -10.158 1.00 93.50 97 GLY A C 1
ATOM 781 O O . GLY A 1 97 ? 5.101 5.841 -9.685 1.00 93.50 97 GLY A O 1
ATOM 782 N N . TYR A 1 98 ? 2.881 5.831 -9.450 1.00 94.75 98 TYR A N 1
ATOM 783 C CA . TYR A 1 98 ? 2.851 6.205 -8.045 1.00 94.75 98 TYR A CA 1
ATOM 784 C C . TYR A 1 98 ? 2.333 5.050 -7.209 1.00 94.75 98 TYR A C 1
ATOM 786 O O . TYR A 1 98 ? 1.456 4.306 -7.653 1.00 94.75 98 TYR A O 1
ATOM 794 N N . ILE A 1 99 ? 2.831 4.954 -5.983 1.00 95.44 99 ILE A N 1
ATOM 795 C CA . ILE A 1 99 ? 2.261 4.128 -4.925 1.00 95.44 99 ILE A CA 1
ATOM 796 C C . ILE A 1 99 ? 1.449 5.042 -4.010 1.00 95.44 99 ILE A C 1
ATOM 798 O O . ILE A 1 99 ? 1.904 6.125 -3.657 1.00 95.44 99 ILE A O 1
ATOM 802 N N . TYR A 1 100 ? 0.248 4.624 -3.629 1.00 93.31 100 TYR A N 1
ATOM 803 C CA . TYR A 1 100 ? -0.613 5.379 -2.720 1.00 93.31 100 TYR A CA 1
ATOM 804 C C . TYR A 1 100 ? -1.127 4.506 -1.577 1.00 93.31 100 TYR A C 1
ATOM 806 O O . TYR A 1 100 ? -1.299 3.292 -1.733 1.00 93.31 100 TYR A O 1
ATOM 814 N N . GLY A 1 101 ? -1.414 5.152 -0.449 1.00 92.88 101 GLY A N 1
ATOM 815 C CA . GLY A 1 101 ? -2.108 4.576 0.700 1.00 92.88 101 GLY A CA 1
ATOM 816 C C . GLY A 1 101 ? -3.445 5.270 0.959 1.00 92.88 101 GLY A C 1
ATOM 817 O O . GLY A 1 101 ? -3.501 6.501 0.975 1.00 92.88 101 GLY A O 1
ATOM 818 N N . PHE A 1 102 ? -4.507 4.497 1.196 1.00 89.06 102 PHE A N 1
ATOM 819 C CA . PHE A 1 102 ? -5.765 5.011 1.749 1.00 89.06 102 PHE A CA 1
ATOM 820 C C . PHE A 1 102 ? -6.017 4.500 3.137 1.00 89.06 102 PHE A C 1
ATOM 822 O O . PHE A 1 102 ? -5.770 3.329 3.429 1.00 89.06 102 PHE A O 1
ATOM 829 N N . LEU A 1 103 ? -6.646 5.371 3.904 1.00 88.00 103 LEU A N 1
ATOM 830 C CA . LEU A 1 103 ? -7.366 5.032 5.100 1.00 88.00 103 LEU A CA 1
ATOM 831 C C . LEU A 1 103 ? -8.850 4.895 4.755 1.00 88.00 103 LEU A C 1
ATOM 833 O O . LEU A 1 103 ? -9.414 5.676 3.982 1.00 88.00 103 LEU A O 1
ATOM 837 N N . LEU A 1 104 ? -9.480 3.881 5.328 1.00 78.25 104 LEU A N 1
ATOM 838 C CA . LEU A 1 104 ? -10.931 3.830 5.426 1.00 78.25 104 LEU A CA 1
ATOM 839 C C . LEU A 1 104 ? -11.304 4.625 6.680 1.00 78.25 104 LEU A C 1
ATOM 841 O O . LEU A 1 104 ? -10.835 4.223 7.726 1.00 78.25 104 LEU A O 1
ATOM 845 N N . GLU A 1 105 ? -12.067 5.717 6.611 1.00 69.06 105 GLU A N 1
ATOM 846 C CA . GLU A 1 105 ? -12.605 6.399 7.816 1.00 69.06 105 GLU A CA 1
ATOM 847 C C . GLU A 1 105 ? -14.035 5.925 8.118 1.00 69.06 105 GLU A C 1
ATOM 849 O O . GLU A 1 105 ? -14.412 5.662 9.253 1.00 69.06 105 GLU A O 1
ATOM 854 N N . GLU A 1 106 ? -14.833 5.705 7.075 1.00 64.12 106 GLU A N 1
ATOM 855 C CA . GLU A 1 106 ? -16.200 5.207 7.204 1.00 64.12 106 GLU A CA 1
ATOM 856 C C . GLU A 1 106 ? -16.329 3.925 6.381 1.00 64.12 106 GLU A C 1
ATOM 858 O O . GLU A 1 106 ? -16.489 3.925 5.159 1.00 64.12 106 GLU A O 1
ATOM 863 N N . GLY A 1 107 ? -16.143 2.794 7.061 1.00 57.00 107 GLY A N 1
ATOM 864 C CA . GLY A 1 107 ? -16.164 1.465 6.465 1.00 57.00 107 GLY A CA 1
ATOM 865 C C . GLY A 1 107 ? -17.440 0.705 6.812 1.00 57.00 107 GLY A C 1
ATOM 866 O O . GLY A 1 107 ? -17.858 0.729 7.966 1.00 57.00 107 GLY A O 1
ATOM 867 N N . PRO A 1 108 ? -18.035 -0.060 5.880 1.00 52.06 108 PRO A N 1
ATOM 868 C CA . PRO A 1 108 ? -19.377 -0.605 6.071 1.00 52.06 108 PRO A CA 1
ATOM 869 C C . PRO A 1 108 ? -19.523 -1.640 7.202 1.00 52.06 108 PRO A C 1
ATOM 871 O O . PRO A 1 108 ? -20.651 -2.052 7.457 1.00 52.06 108 PRO A O 1
ATOM 874 N N . ARG A 1 109 ? -18.447 -2.153 7.831 1.00 53.47 109 ARG A N 1
ATOM 875 C CA . ARG A 1 109 ? -18.546 -3.382 8.658 1.00 53.47 109 ARG A CA 1
ATOM 876 C C . ARG A 1 109 ? -17.567 -3.543 9.829 1.00 53.47 109 ARG A C 1
ATOM 878 O O . ARG A 1 109 ? -17.546 -4.625 10.406 1.00 53.47 109 ARG A O 1
ATOM 885 N N . VAL A 1 110 ? -16.741 -2.556 10.187 1.00 63.06 110 VAL A N 1
ATOM 886 C CA . VAL A 1 110 ? -15.689 -2.781 11.203 1.00 63.06 110 VAL A CA 1
ATOM 887 C C . VAL A 1 110 ? -15.400 -1.562 12.073 1.00 63.06 110 VAL A C 1
ATOM 889 O O . VAL A 1 110 ? -15.197 -0.464 11.567 1.00 63.06 110 VAL A O 1
ATOM 892 N N . SER A 1 111 ? -15.338 -1.791 13.390 1.00 70.56 111 SER A N 1
ATOM 893 C CA . SER A 1 111 ? -14.909 -0.791 14.371 1.00 70.56 111 SER A CA 1
ATOM 894 C C . SER A 1 111 ? -13.473 -0.351 14.099 1.00 70.56 111 SER A C 1
ATOM 896 O O . SER A 1 111 ? -12.576 -1.187 13.941 1.00 70.56 111 SER A O 1
ATOM 898 N N . GLN A 1 112 ? -13.265 0.964 14.084 1.00 76.12 112 GLN A N 1
ATOM 899 C CA . GLN A 1 112 ? -11.951 1.586 13.932 1.00 76.12 112 GLN A CA 1
ATOM 900 C C . GLN A 1 112 ? -11.238 1.843 15.265 1.00 76.12 112 GLN A C 1
ATOM 902 O O . GLN A 1 112 ? -10.079 2.259 15.289 1.00 76.12 112 GLN A O 1
ATOM 907 N N . ALA A 1 113 ? -11.923 1.598 16.387 1.00 81.25 113 ALA A N 1
ATOM 908 C CA . ALA A 1 113 ? -11.383 1.862 17.718 1.00 81.25 113 ALA A CA 1
ATOM 909 C C . ALA A 1 113 ? -10.170 0.973 18.024 1.00 81.25 113 ALA A C 1
ATOM 911 O O . ALA A 1 113 ? -9.179 1.434 18.579 1.00 81.25 113 ALA A O 1
ATOM 912 N N . GLU A 1 114 ? -10.235 -0.292 17.615 1.00 87.56 114 GLU A N 1
ATOM 913 C CA . GLU A 1 114 ? -9.181 -1.281 17.858 1.00 87.56 114 GLU A CA 1
ATOM 914 C C . GLU A 1 114 ? -8.292 -1.524 16.636 1.00 87.56 114 GLU A C 1
ATOM 916 O O . GLU A 1 114 ? -7.236 -2.131 16.767 1.00 87.56 114 GLU A O 1
ATOM 921 N N . HIS A 1 115 ? -8.703 -1.074 15.445 1.00 90.12 115 HIS A N 1
ATOM 922 C CA . HIS A 1 115 ? -8.019 -1.395 14.194 1.00 90.12 115 HIS A CA 1
ATOM 923 C C . HIS A 1 115 ? -7.999 -0.209 13.238 1.00 90.12 115 HIS A C 1
ATOM 925 O O . HIS A 1 115 ? -9.008 0.473 13.070 1.00 90.12 115 HIS A O 1
ATOM 931 N N . ALA A 1 116 ? -6.885 -0.042 12.536 1.00 91.06 116 ALA A N 1
ATOM 932 C CA . ALA A 1 116 ? -6.788 0.798 11.352 1.00 91.06 116 ALA A CA 1
ATOM 933 C C . ALA A 1 116 ? -6.815 -0.073 10.087 1.00 91.06 116 ALA A C 1
ATOM 935 O O . ALA A 1 116 ? -6.339 -1.213 10.083 1.00 91.06 116 ALA A O 1
ATOM 936 N N . TYR A 1 117 ? -7.381 0.459 9.002 1.00 91.06 117 TYR A N 1
ATOM 937 C CA . TYR A 1 117 ? -7.501 -0.254 7.730 1.00 91.06 117 TYR A CA 1
ATOM 938 C C . TYR A 1 117 ? -6.826 0.526 6.615 1.00 91.06 117 TYR A C 1
ATOM 940 O O . TYR A 1 117 ? -7.297 1.595 6.227 1.00 91.06 117 TYR A O 1
ATOM 948 N N . PHE A 1 118 ? -5.768 -0.059 6.056 1.00 93.00 118 PHE A N 1
ATOM 949 C CA . PHE A 1 118 ? -4.991 0.561 4.991 1.00 93.00 118 PHE A CA 1
ATOM 950 C C . PHE A 1 118 ? -5.171 -0.173 3.671 1.00 93.00 118 PHE A C 1
ATOM 952 O O . PHE A 1 118 ? -5.017 -1.395 3.598 1.00 93.00 118 PHE A O 1
ATOM 959 N N . LYS A 1 119 ? -5.451 0.572 2.603 1.00 91.94 119 LYS A N 1
ATOM 960 C CA . LYS A 1 119 ? -5.376 0.072 1.228 1.00 91.94 119 LYS A CA 1
ATOM 961 C C . LYS A 1 119 ? -4.131 0.619 0.567 1.00 91.94 119 LYS A C 1
ATOM 963 O O . LYS A 1 119 ? -3.959 1.828 0.497 1.00 91.94 119 LYS A O 1
ATOM 968 N N . ILE A 1 120 ? -3.310 -0.268 0.023 1.00 94.25 120 ILE A N 1
ATOM 969 C CA . ILE A 1 120 ? -2.130 0.116 -0.746 1.00 94.25 120 ILE A CA 1
ATOM 970 C C . ILE A 1 120 ? -2.418 -0.186 -2.207 1.00 94.25 120 ILE A C 1
ATOM 972 O O . ILE A 1 120 ? -2.858 -1.291 -2.531 1.00 94.25 120 ILE A O 1
ATOM 976 N N . GLY A 1 121 ? -2.169 0.774 -3.087 1.00 93.50 121 GLY A N 1
ATOM 977 C CA . GLY A 1 121 ? -2.305 0.560 -4.519 1.00 93.50 121 GLY A CA 1
ATOM 978 C C . GLY A 1 121 ? -1.318 1.374 -5.336 1.00 93.50 121 GLY A C 1
ATOM 979 O O . GLY A 1 121 ? -0.468 2.084 -4.804 1.00 93.50 121 GLY A O 1
ATOM 980 N N . ARG A 1 122 ? -1.460 1.260 -6.655 1.00 94.44 122 ARG A N 1
ATOM 981 C CA . ARG A 1 122 ? -0.670 1.994 -7.646 1.00 94.44 122 ARG A CA 1
ATOM 982 C C . ARG A 1 122 ? -1.541 2.664 -8.698 1.00 94.44 122 ARG A C 1
ATOM 984 O O . ARG A 1 122 ? -2.665 2.215 -8.954 1.00 94.44 122 ARG A O 1
ATOM 991 N N . ALA A 1 123 ? -1.017 3.715 -9.320 1.00 92.94 123 ALA A N 1
ATOM 992 C CA . ALA A 1 123 ? -1.573 4.317 -10.531 1.00 92.94 123 ALA A CA 1
ATOM 993 C C . ALA A 1 123 ? -0.533 5.171 -11.265 1.00 92.94 123 ALA A C 1
ATOM 995 O O . ALA A 1 123 ? 0.327 5.773 -10.635 1.00 92.94 123 ALA A O 1
ATOM 996 N N . GLU A 1 124 ? -0.665 5.293 -12.587 1.00 91.12 124 GLU A N 1
ATOM 997 C CA . GLU A 1 124 ? 0.075 6.300 -13.367 1.00 91.12 124 GLU A CA 1
ATOM 998 C C . GLU A 1 124 ? -0.393 7.726 -13.017 1.00 91.12 124 GLU A C 1
ATOM 1000 O O . GLU A 1 124 ? 0.423 8.634 -12.933 1.00 91.12 124 GLU A O 1
ATOM 1005 N N . ASN A 1 125 ? -1.697 7.901 -12.754 1.00 90.12 125 ASN A N 1
ATOM 1006 C CA . ASN A 1 125 ? -2.307 9.149 -12.290 1.00 90.12 125 ASN A CA 1
ATOM 1007 C C . ASN A 1 125 ? -3.195 8.871 -11.052 1.00 90.12 125 ASN A C 1
ATOM 1009 O O . ASN A 1 125 ? -4.327 8.386 -11.199 1.00 90.12 125 ASN A O 1
ATOM 1013 N N . PRO A 1 126 ? -2.693 9.137 -9.830 1.00 89.38 126 PRO A N 1
ATOM 1014 C CA . PRO A 1 126 ? -3.426 8.943 -8.580 1.00 89.38 126 PRO A CA 1
ATOM 1015 C C . PRO A 1 126 ? -4.739 9.716 -8.510 1.00 89.38 126 PRO A C 1
ATOM 1017 O O . PRO A 1 126 ? -5.750 9.125 -8.149 1.00 89.38 126 PRO A O 1
ATOM 1020 N N . GLN A 1 127 ? -4.776 10.985 -8.920 1.00 85.00 127 GLN A N 1
ATOM 1021 C CA . GLN A 1 127 ? -5.996 11.801 -8.858 1.00 85.00 127 GLN A CA 1
ATOM 1022 C C . GLN A 1 127 ? -7.140 11.172 -9.666 1.00 85.00 127 GLN A C 1
ATOM 1024 O O . GLN A 1 127 ? -8.232 10.935 -9.143 1.00 85.00 127 GLN A O 1
ATOM 1029 N N . ARG A 1 128 ? -6.869 10.787 -10.921 1.00 88.75 128 ARG A N 1
ATOM 1030 C CA . ARG A 1 128 ? -7.847 10.089 -11.769 1.00 88.75 128 ARG A CA 1
ATOM 1031 C C . ARG A 1 128 ? -8.278 8.759 -11.155 1.00 88.75 128 ARG A C 1
ATOM 1033 O O . ARG A 1 128 ? -9.455 8.400 -11.212 1.00 88.75 128 ARG A O 1
ATOM 1040 N N . ARG A 1 129 ? -7.338 8.016 -10.562 1.00 88.88 129 ARG A N 1
ATOM 1041 C CA . ARG A 1 129 ? -7.643 6.747 -9.895 1.00 88.88 129 ARG A CA 1
ATOM 1042 C C . ARG A 1 129 ? -8.560 6.943 -8.684 1.00 88.88 129 ARG A C 1
ATOM 1044 O O . ARG A 1 129 ? -9.419 6.089 -8.466 1.00 88.88 129 ARG A O 1
ATOM 1051 N N . MET A 1 130 ? -8.419 8.046 -7.946 1.00 86.38 130 MET A N 1
ATOM 1052 C CA . MET A 1 130 ? -9.243 8.343 -6.768 1.00 86.38 130 MET A CA 1
ATOM 1053 C C . MET A 1 130 ? -10.681 8.566 -7.182 1.00 86.38 130 MET A C 1
ATOM 1055 O O . MET A 1 130 ? -11.585 7.910 -6.675 1.00 86.38 130 MET A O 1
ATOM 1059 N N . TYR A 1 131 ? -10.871 9.404 -8.197 1.00 85.69 131 TYR A N 1
ATOM 1060 C CA . TYR A 1 131 ? -12.180 9.671 -8.767 1.00 85.69 131 TYR A CA 1
ATOM 1061 C C . TYR A 1 131 ? -12.899 8.391 -9.227 1.00 85.69 131 TYR A C 1
ATOM 1063 O O . TYR A 1 131 ? -14.075 8.183 -8.927 1.00 85.69 131 TYR A O 1
ATOM 1071 N N . GLN A 1 132 ? -12.183 7.494 -9.914 1.00 87.06 132 GLN A N 1
ATOM 1072 C CA . GLN A 1 132 ? -12.732 6.203 -10.343 1.00 87.06 132 GLN A CA 1
ATOM 1073 C C . GLN A 1 132 ? -13.117 5.308 -9.164 1.00 87.06 132 GLN A C 1
ATOM 1075 O O . GLN A 1 132 ? -14.162 4.661 -9.211 1.00 87.06 132 GLN A O 1
ATOM 1080 N N . LEU A 1 133 ? -12.277 5.248 -8.126 1.00 83.19 133 LEU A N 1
ATOM 1081 C CA . LEU A 1 133 ? -12.529 4.417 -6.952 1.00 83.19 133 LEU A CA 1
ATOM 1082 C C . LEU A 1 133 ? -13.784 4.886 -6.208 1.00 83.19 133 LEU A C 1
ATOM 1084 O O . LEU A 1 133 ? -14.658 4.061 -5.937 1.00 83.19 133 LEU A O 1
ATOM 1088 N N . THR A 1 134 ? -13.904 6.195 -5.968 1.00 83.19 134 THR A N 1
ATOM 1089 C CA . THR A 1 134 ? -15.073 6.799 -5.317 1.00 83.19 134 THR A CA 1
ATOM 1090 C C . THR A 1 134 ? -16.352 6.504 -6.098 1.00 83.19 134 THR A C 1
ATOM 1092 O O . THR A 1 134 ? -17.332 6.044 -5.517 1.00 83.19 134 THR A O 1
ATOM 1095 N N . ARG A 1 135 ? -16.336 6.670 -7.429 1.00 85.25 135 ARG A N 1
ATOM 1096 C CA . ARG A 1 135 ? -17.508 6.385 -8.276 1.00 85.25 135 ARG A CA 1
ATOM 1097 C C . ARG A 1 135 ? -17.876 4.906 -8.340 1.00 85.25 135 ARG A C 1
ATOM 1099 O O . ARG A 1 135 ? -19.055 4.580 -8.372 1.00 85.25 135 ARG A O 1
ATOM 1106 N N . ALA A 1 136 ? -16.888 4.015 -8.387 1.00 84.94 136 ALA A N 1
ATOM 1107 C CA . ALA A 1 136 ? -17.143 2.585 -8.532 1.00 84.94 136 ALA A CA 1
ATOM 1108 C C . ALA A 1 136 ? -17.621 1.932 -7.228 1.00 84.94 136 ALA A C 1
ATOM 1110 O O . ALA A 1 136 ? -18.411 0.994 -7.266 1.00 84.94 136 ALA A O 1
ATOM 1111 N N . CYS A 1 137 ? -17.100 2.379 -6.082 1.00 81.50 137 CYS A N 1
ATOM 1112 C CA . CYS A 1 137 ? -17.261 1.658 -4.819 1.00 81.50 137 CYS A CA 1
ATOM 1113 C C . CYS A 1 137 ? -18.087 2.407 -3.766 1.00 81.50 137 CYS A C 1
ATOM 1115 O O . CYS A 1 137 ? -18.355 1.835 -2.711 1.00 81.50 137 CYS A O 1
ATOM 1117 N N . ASN A 1 138 ? -18.497 3.646 -4.059 1.00 77.50 138 ASN A N 1
ATOM 1118 C CA . ASN A 1 138 ? -19.348 4.490 -3.217 1.00 77.50 138 ASN A CA 1
ATOM 1119 C C . ASN A 1 138 ? -18.844 4.674 -1.770 1.00 77.50 138 ASN A C 1
ATOM 1121 O O . ASN A 1 138 ? -19.635 4.794 -0.841 1.00 77.50 138 ASN A O 1
ATOM 1125 N N . PHE A 1 139 ? -17.525 4.685 -1.576 1.00 74.06 139 PHE A N 1
ATOM 1126 C CA . PHE A 1 139 ? -16.882 5.164 -0.353 1.00 74.06 139 PHE A CA 1
ATOM 1127 C C . PHE A 1 139 ? -15.813 6.187 -0.739 1.00 74.06 139 PHE A C 1
ATOM 1129 O O . PHE A 1 139 ? -15.170 6.033 -1.781 1.00 74.06 139 PHE A O 1
ATOM 1136 N N . ILE A 1 140 ? -15.632 7.228 0.076 1.00 71.12 140 ILE A N 1
ATOM 1137 C CA . ILE A 1 140 ? -14.620 8.269 -0.139 1.00 71.12 140 ILE A CA 1
ATOM 1138 C C . ILE A 1 140 ? -13.352 7.843 0.617 1.00 71.12 140 ILE A C 1
ATOM 1140 O O . ILE A 1 140 ? -13.349 7.862 1.846 1.00 71.12 140 ILE A O 1
ATOM 1144 N N . PRO A 1 141 ? -12.287 7.390 -0.068 1.00 73.25 141 PRO A N 1
ATOM 1145 C CA . PRO A 1 141 ? -11.038 7.048 0.599 1.00 73.25 141 PRO A CA 1
ATOM 1146 C C . PRO A 1 141 ? -10.315 8.321 1.048 1.00 73.25 141 PRO A C 1
ATOM 1148 O O . PRO A 1 141 ? -10.135 9.242 0.248 1.00 73.25 141 PRO A O 1
ATOM 1151 N N . LYS A 1 142 ? -9.816 8.346 2.285 1.00 86.44 142 LYS A N 1
ATOM 1152 C CA . LYS A 1 142 ? -8.877 9.389 2.705 1.00 86.44 142 LYS A CA 1
ATOM 1153 C C . LYS A 1 142 ? -7.476 9.009 2.260 1.00 86.44 142 LYS A C 1
ATOM 1155 O O . LYS A 1 142 ? -6.965 7.947 2.622 1.00 86.44 142 LYS A O 1
ATOM 1160 N N . VAL A 1 143 ? -6.861 9.865 1.455 1.00 89.25 143 VAL A N 1
ATOM 1161 C CA . VAL A 1 143 ? -5.480 9.674 1.009 1.00 89.25 143 VAL A CA 1
ATOM 1162 C C . VAL A 1 143 ? -4.538 9.957 2.170 1.00 89.25 143 VAL A C 1
ATOM 1164 O O . VAL A 1 143 ? -4.547 11.055 2.712 1.00 89.25 143 VAL A O 1
ATOM 1167 N N . VAL A 1 144 ? -3.749 8.951 2.549 1.00 91.19 144 VAL A N 1
ATOM 1168 C CA . VAL A 1 144 ? -2.738 9.074 3.608 1.00 91.19 144 VAL A CA 1
ATOM 1169 C C . VAL A 1 144 ? -1.443 9.619 3.019 1.00 91.19 144 VAL A C 1
ATOM 1171 O O . VAL A 1 144 ? -0.896 10.605 3.496 1.00 91.19 144 VAL A O 1
ATOM 1174 N N . GLU A 1 145 ? -0.967 9.002 1.938 1.00 93.31 145 GLU A N 1
ATOM 1175 C CA . GLU A 1 145 ? 0.252 9.425 1.252 1.00 93.31 145 GLU A CA 1
ATOM 1176 C C . GLU A 1 145 ? 0.235 8.944 -0.205 1.00 93.31 145 GLU A C 1
ATOM 1178 O O . GLU A 1 145 ? -0.321 7.888 -0.531 1.00 93.31 145 GLU A O 1
ATOM 1183 N N . VAL A 1 146 ? 0.877 9.716 -1.083 1.00 93.00 146 VAL A N 1
ATOM 1184 C CA . VAL A 1 146 ? 1.209 9.336 -2.460 1.00 93.00 146 VAL A CA 1
ATOM 1185 C C . VAL A 1 146 ? 2.717 9.492 -2.637 1.00 93.00 146 VAL A C 1
ATOM 1187 O O . VAL A 1 146 ? 3.276 10.530 -2.285 1.00 93.00 146 VAL A O 1
ATOM 1190 N N . ILE A 1 147 ? 3.374 8.455 -3.161 1.00 92.81 147 ILE A N 1
ATOM 1191 C CA . ILE A 1 147 ? 4.831 8.357 -3.273 1.00 92.81 147 ILE A CA 1
ATOM 1192 C C . ILE A 1 147 ? 5.214 7.979 -4.717 1.00 92.81 147 ILE A C 1
ATOM 1194 O O . ILE A 1 147 ? 4.683 6.996 -5.246 1.00 92.81 147 ILE A O 1
ATOM 1198 N N . PRO A 1 148 ? 6.161 8.687 -5.357 1.00 89.44 148 PRO A N 1
ATOM 1199 C CA . PRO A 1 148 ? 6.853 9.888 -4.871 1.00 89.44 148 PRO A CA 1
ATOM 1200 C C . PRO A 1 148 ? 5.884 11.063 -4.697 1.00 89.44 148 PRO A C 1
ATOM 1202 O O . PRO A 1 148 ? 4.828 11.082 -5.331 1.00 89.44 148 PRO A O 1
ATOM 1205 N N . LY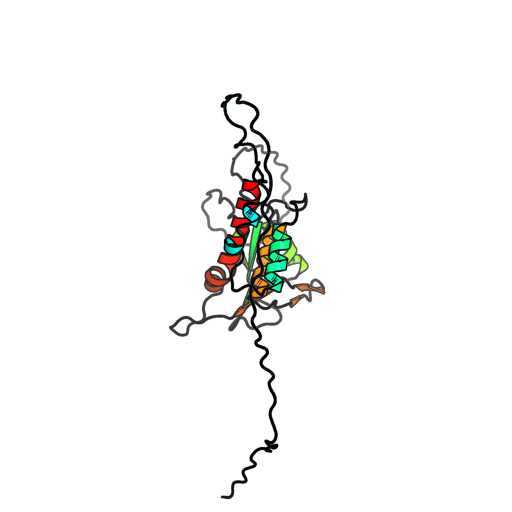S A 1 149 ? 6.215 12.020 -3.820 1.00 84.31 149 LYS A N 1
ATOM 1206 C CA . LYS A 1 149 ? 5.380 13.217 -3.659 1.00 84.31 149 LYS A CA 1
ATOM 1207 C C . LYS A 1 149 ? 5.297 13.943 -4.999 1.00 84.31 149 LYS A C 1
ATOM 1209 O O . LYS A 1 149 ? 6.293 14.027 -5.720 1.00 84.31 149 LYS A O 1
ATOM 1214 N N . PHE A 1 150 ? 4.121 14.471 -5.324 1.00 64.94 150 PHE A N 1
ATOM 1215 C CA . PHE A 1 150 ? 4.008 15.410 -6.431 1.00 64.94 150 PHE A CA 1
ATOM 1216 C C . PHE A 1 150 ? 4.966 16.569 -6.158 1.00 64.94 150 PHE A C 1
ATOM 1218 O O . PHE A 1 150 ? 5.037 17.051 -5.028 1.00 64.94 150 PHE A O 1
ATOM 1225 N N . SER A 1 151 ? 5.741 16.976 -7.164 1.00 50.22 151 SER A N 1
ATOM 1226 C CA . SER A 1 151 ? 6.481 18.229 -7.070 1.00 50.22 151 SER A CA 1
ATOM 1227 C C . SER A 1 151 ? 5.430 19.321 -6.918 1.00 50.22 151 SER A C 1
ATOM 1229 O O . SER A 1 151 ? 4.696 19.626 -7.858 1.00 50.22 151 SER A O 1
ATOM 1231 N N . GLU A 1 152 ? 5.285 19.820 -5.695 1.00 51.12 152 GLU A N 1
ATOM 1232 C CA . GLU A 1 152 ? 4.460 20.976 -5.404 1.00 51.12 152 GLU A CA 1
ATOM 1233 C C . GLU A 1 152 ? 5.081 22.123 -6.194 1.00 51.12 152 GLU A C 1
ATOM 1235 O O . GLU A 1 152 ? 6.138 22.645 -5.839 1.00 51.12 152 GLU A O 1
ATOM 1240 N N . LYS A 1 153 ? 4.467 22.481 -7.326 1.00 45.06 153 LYS A N 1
ATOM 1241 C CA . LYS A 1 153 ? 4.707 23.796 -7.906 1.00 45.06 153 LYS A CA 1
ATOM 1242 C C . LYS A 1 153 ? 4.338 24.765 -6.791 1.00 45.06 153 LYS A C 1
ATOM 1244 O O . LYS A 1 153 ? 3.175 24.796 -6.398 1.00 45.06 153 LYS A O 1
ATOM 1249 N N . THR A 1 154 ? 5.319 25.473 -6.236 1.00 39.94 154 THR A N 1
ATOM 1250 C CA . THR A 1 154 ? 5.108 26.483 -5.201 1.00 39.94 154 THR A CA 1
ATOM 1251 C C . THR A 1 154 ? 4.113 27.513 -5.725 1.00 39.94 154 THR A C 1
ATOM 1253 O O . THR A 1 154 ? 4.477 28.463 -6.410 1.00 39.94 154 THR A O 1
ATOM 1256 N N . SER A 1 155 ? 2.839 27.312 -5.428 1.00 38.88 155 SER A N 1
ATOM 1257 C CA . SER A 1 155 ? 1.815 28.332 -5.514 1.00 38.88 155 SER A CA 1
ATOM 1258 C C . SER A 1 155 ? 1.110 28.297 -4.178 1.00 38.88 155 SER A C 1
ATOM 1260 O O . SER A 1 155 ? 0.452 27.324 -3.816 1.00 38.88 155 SER A O 1
ATOM 1262 N N . ALA A 1 156 ? 1.390 29.333 -3.398 1.00 42.78 156 ALA A N 1
ATOM 1263 C CA . ALA A 1 156 ? 0.810 29.561 -2.099 1.00 42.78 156 ALA A CA 1
ATOM 1264 C C . ALA A 1 156 ? -0.716 29.525 -2.208 1.00 42.78 156 ALA A C 1
ATOM 1266 O O . ALA A 1 156 ? -1.307 30.432 -2.786 1.00 42.78 156 ALA A O 1
ATOM 1267 N N . GLN A 1 157 ? -1.320 28.473 -1.666 1.00 41.12 157 GLN A N 1
ATOM 1268 C CA . GLN A 1 157 ? -2.523 28.490 -0.838 1.00 41.12 157 GLN A CA 1
ATOM 1269 C C . GLN A 1 157 ? -2.978 27.049 -0.651 1.00 41.12 157 GLN A C 1
ATOM 1271 O O . GLN A 1 157 ? -3.312 26.357 -1.613 1.00 41.12 157 GLN A O 1
ATOM 1276 N N . ASP A 1 158 ? -2.995 26.632 0.609 1.00 41.69 158 ASP A N 1
ATOM 1277 C CA . ASP A 1 158 ? -3.717 25.476 1.108 1.00 41.69 158 ASP A CA 1
ATOM 1278 C C . ASP A 1 158 ? -5.105 25.400 0.461 1.00 41.69 158 ASP A C 1
ATOM 1280 O O . ASP A 1 158 ? -6.041 26.107 0.837 1.00 41.69 158 ASP A O 1
ATOM 1284 N N . ARG A 1 159 ? -5.245 24.546 -0.552 1.00 43.59 159 ARG A N 1
ATOM 1285 C CA . ARG A 1 159 ? -6.548 24.073 -0.997 1.00 43.59 159 ARG A CA 1
ATOM 1286 C C . ARG A 1 159 ? -6.680 22.663 -0.472 1.00 43.59 159 ARG A C 1
ATOM 1288 O O . ARG A 1 159 ? -6.136 21.712 -1.031 1.00 43.59 159 ARG A O 1
ATOM 1295 N N . GLU A 1 160 ? -7.396 22.576 0.643 1.00 37.34 160 GLU A N 1
ATOM 1296 C CA . GLU A 1 160 ? -8.118 21.388 1.073 1.00 37.34 160 GLU A CA 1
ATOM 1297 C C . GLU A 1 160 ? -8.607 20.597 -0.147 1.00 37.34 160 GLU A C 1
ATOM 1299 O O . GLU A 1 160 ? -9.040 21.175 -1.148 1.00 37.34 160 GLU A O 1
ATOM 1304 N N . TRP A 1 161 ? -8.508 19.271 -0.060 1.00 41.62 161 TRP A N 1
ATOM 1305 C CA . TRP A 1 161 ? -8.807 18.296 -1.110 1.00 41.62 161 TRP A CA 1
ATOM 1306 C C . TRP A 1 161 ? -10.310 18.250 -1.459 1.00 41.62 161 TRP A C 1
ATOM 1308 O O . TRP A 1 161 ? -10.972 17.220 -1.330 1.00 41.62 161 TRP A O 1
ATOM 1318 N N . ILE A 1 162 ? -10.871 19.376 -1.897 1.00 38.72 162 ILE A N 1
ATOM 1319 C CA . ILE A 1 162 ? -12.269 19.526 -2.274 1.00 38.72 162 ILE A CA 1
ATOM 1320 C C . ILE A 1 162 ? -12.430 19.051 -3.718 1.00 38.72 162 ILE A C 1
ATOM 1322 O O . ILE A 1 162 ? -11.916 19.638 -4.670 1.00 38.72 162 ILE A O 1
ATOM 1326 N N . ILE A 1 163 ? -13.174 17.958 -3.856 1.00 43.38 163 ILE A N 1
ATOM 1327 C CA . ILE A 1 163 ? -13.702 17.418 -5.108 1.00 43.38 163 ILE A CA 1
ATOM 1328 C C . ILE A 1 163 ? -14.526 18.520 -5.806 1.00 43.38 163 ILE A C 1
ATOM 1330 O O . ILE A 1 163 ? -15.471 19.016 -5.190 1.00 43.38 163 ILE A O 1
ATOM 1334 N N . PRO A 1 164 ? -14.266 18.896 -7.075 1.00 42.88 164 PRO A N 1
ATOM 1335 C CA . PRO A 1 164 ? -15.168 19.791 -7.782 1.00 42.88 164 PRO A CA 1
ATOM 1336 C C . PRO A 1 164 ? -16.425 19.013 -8.184 1.00 42.88 164 PRO A C 1
ATOM 1338 O O . PRO A 1 164 ? -16.368 18.060 -8.966 1.00 42.88 164 PRO A O 1
ATOM 1341 N N . ALA A 1 165 ? -17.569 19.422 -7.642 1.00 43.47 165 ALA A N 1
ATOM 1342 C CA . ALA A 1 165 ? -18.870 19.078 -8.188 1.00 43.47 165 ALA A CA 1
ATOM 1343 C C . ALA A 1 165 ? -19.145 20.000 -9.386 1.00 43.47 165 ALA A C 1
ATOM 1345 O O . ALA A 1 165 ? -19.299 21.198 -9.200 1.00 43.47 165 ALA A O 1
ATOM 1346 N N . ASN A 1 166 ? -19.188 19.406 -10.582 1.00 47.19 166 ASN A N 1
ATOM 1347 C CA . ASN A 1 166 ? -19.747 19.909 -11.844 1.00 47.19 166 ASN A CA 1
ATOM 1348 C C . ASN A 1 166 ? -19.417 21.353 -12.278 1.00 47.19 166 ASN A C 1
ATOM 1350 O O . ASN A 1 166 ? -19.918 22.326 -11.726 1.00 47.19 166 ASN A O 1
ATOM 1354 N N . GLY A 1 167 ? -18.721 21.464 -13.408 1.00 34.94 167 GLY A N 1
ATOM 1355 C CA . GLY A 1 167 ? -18.690 22.669 -14.228 1.00 34.94 167 GLY A CA 1
ATOM 1356 C C . GLY A 1 167 ? -17.951 22.391 -15.530 1.00 34.94 167 GLY A C 1
ATOM 1357 O O . GLY A 1 167 ? -16.732 22.257 -15.515 1.00 34.94 167 GLY A O 1
ATOM 1358 N N . ASP A 1 168 ? -18.702 22.249 -16.621 1.00 41.41 168 ASP A N 1
ATOM 1359 C CA . ASP A 1 168 ? -18.189 22.266 -17.990 1.00 41.41 168 ASP A CA 1
ATOM 1360 C C . ASP A 1 168 ? -17.437 23.576 -18.247 1.00 41.41 168 ASP A C 1
ATOM 1362 O O . ASP A 1 168 ? -18.039 24.647 -18.181 1.00 41.41 168 ASP A O 1
ATOM 1366 N N . VAL A 1 169 ? -16.147 23.488 -18.575 1.00 38.22 169 VAL A N 1
ATOM 1367 C CA . VAL A 1 169 ? -15.435 24.515 -19.342 1.00 38.22 169 VAL A CA 1
ATOM 1368 C C . VAL A 1 169 ? -14.483 23.801 -20.296 1.00 38.22 169 VAL A C 1
ATOM 1370 O O . VAL A 1 169 ? -13.503 23.181 -19.886 1.00 38.22 169 VAL A O 1
ATOM 1373 N N . ASP A 1 170 ? -14.840 23.888 -21.572 1.00 40.88 170 ASP A N 1
ATOM 1374 C CA . ASP A 1 170 ? -13.978 23.679 -22.726 1.00 40.88 170 ASP A CA 1
ATOM 1375 C C . ASP A 1 170 ? -12.935 24.806 -22.750 1.00 40.88 170 ASP A C 1
ATOM 1377 O O . ASP A 1 170 ? -13.302 25.979 -22.839 1.00 40.88 170 ASP A O 1
ATOM 1381 N N . THR A 1 171 ? -11.652 24.463 -22.689 1.00 38.12 171 THR A N 1
ATOM 1382 C CA . THR A 1 171 ? -10.571 25.328 -23.175 1.00 38.12 171 THR A CA 1
ATOM 1383 C C . THR A 1 171 ? -9.515 24.451 -23.830 1.00 38.12 171 THR A C 1
ATOM 1385 O O . THR A 1 171 ? -8.722 23.787 -23.158 1.00 38.12 171 THR A O 1
ATOM 1388 N N . ASP A 1 172 ? -9.548 24.450 -25.161 1.00 43.81 172 ASP A N 1
ATOM 1389 C CA . ASP A 1 172 ? -8.390 24.225 -26.016 1.00 43.81 172 ASP A CA 1
ATOM 1390 C C . ASP A 1 172 ? -7.277 25.198 -25.600 1.00 43.81 172 ASP A C 1
ATOM 1392 O O . ASP A 1 172 ? -7.324 26.365 -25.972 1.00 43.81 172 ASP A O 1
ATOM 1396 N N . ASP A 1 173 ? -6.268 24.725 -24.868 1.00 39.94 173 ASP A N 1
ATOM 1397 C CA . ASP A 1 173 ? -5.002 25.447 -24.726 1.00 39.94 173 ASP A CA 1
ATOM 1398 C C . ASP A 1 173 ? -3.834 24.518 -25.058 1.00 39.94 173 ASP A C 1
ATOM 1400 O O . ASP A 1 173 ? -3.489 23.567 -24.349 1.00 39.94 173 ASP A O 1
ATOM 1404 N N . LYS A 1 174 ? -3.249 24.799 -26.224 1.00 49.12 174 LYS A N 1
ATOM 1405 C CA . LYS A 1 174 ? -1.938 24.325 -26.648 1.00 49.12 174 LYS A CA 1
ATOM 1406 C C . LYS A 1 174 ? -0.895 25.227 -25.998 1.00 49.12 174 LYS A C 1
ATOM 1408 O O . LYS A 1 174 ? -0.440 26.159 -26.647 1.00 49.12 174 LYS A O 1
ATOM 1413 N N . ASP A 1 175 ? -0.489 24.906 -24.777 1.00 40.09 175 ASP A N 1
ATOM 1414 C CA . ASP A 1 175 ? 0.677 25.539 -24.165 1.00 40.09 175 ASP A CA 1
ATOM 1415 C C . ASP A 1 175 ? 1.813 24.529 -23.986 1.00 40.09 175 ASP A C 1
ATOM 1417 O O . ASP A 1 175 ? 1.838 23.668 -23.104 1.00 40.09 175 ASP A O 1
ATOM 1421 N N . ASP A 1 176 ? 2.747 24.660 -24.924 1.00 47.72 176 ASP A N 1
ATOM 1422 C CA . ASP A 1 176 ? 4.156 24.326 -24.814 1.00 47.72 176 ASP A CA 1
ATOM 1423 C C . ASP A 1 176 ? 4.770 25.162 -23.681 1.00 47.72 176 ASP A C 1
ATOM 1425 O O . ASP A 1 176 ? 5.144 26.315 -23.878 1.00 47.72 176 ASP A O 1
ATOM 1429 N N . ASP A 1 177 ? 4.842 24.599 -22.474 1.00 39.28 177 ASP A N 1
ATOM 1430 C CA . ASP A 1 177 ? 5.699 25.139 -21.421 1.00 39.28 177 ASP A CA 1
ATOM 1431 C C . ASP A 1 177 ? 6.547 24.023 -20.811 1.00 39.28 177 ASP A C 1
ATOM 1433 O O . ASP A 1 177 ? 6.134 23.258 -19.930 1.00 39.28 177 ASP A O 1
ATOM 1437 N N . SER A 1 178 ? 7.770 23.952 -21.334 1.00 48.84 178 SER A N 1
ATOM 1438 C CA . SER A 1 178 ? 8.931 23.207 -20.856 1.00 48.84 178 SER A CA 1
ATOM 1439 C C . SER A 1 178 ? 9.347 23.653 -19.439 1.00 48.84 178 SER A C 1
ATOM 1441 O O . SER A 1 178 ? 10.479 24.078 -19.193 1.00 48.84 178 SER A O 1
ATOM 1443 N N . SER A 1 179 ? 8.459 23.487 -18.461 1.00 45.09 179 SER A N 1
ATOM 1444 C CA . SER A 1 179 ? 8.822 23.454 -17.049 1.00 45.09 179 SER A CA 1
ATOM 1445 C C . SER A 1 179 ? 9.265 22.029 -16.709 1.00 45.09 179 SER A C 1
ATOM 1447 O O . SER A 1 179 ? 8.460 21.132 -16.473 1.00 45.09 179 SER A O 1
ATOM 1449 N N . ASN A 1 180 ? 10.586 21.824 -16.728 1.00 42.25 180 ASN A N 1
ATOM 1450 C CA . ASN A 1 180 ? 11.327 20.593 -16.414 1.00 42.25 180 ASN A CA 1
ATOM 1451 C C . ASN A 1 180 ? 11.152 20.132 -14.943 1.00 42.25 180 ASN A C 1
ATOM 1453 O O . ASN A 1 180 ? 12.116 19.833 -14.240 1.00 42.25 180 ASN A O 1
ATOM 1457 N N . ALA A 1 181 ? 9.922 20.064 -14.437 1.00 47.78 181 ALA A N 1
ATOM 1458 C CA . ALA A 1 181 ? 9.624 19.252 -13.273 1.00 47.78 181 ALA A CA 1
ATOM 1459 C C . ALA A 1 181 ? 9.690 17.797 -13.744 1.00 47.78 181 ALA A C 1
ATOM 1461 O O . ALA A 1 181 ? 8.727 17.274 -14.301 1.00 47.78 181 ALA A O 1
ATOM 1462 N N . ILE A 1 182 ? 10.852 17.160 -13.574 1.00 52.12 182 ILE A N 1
ATOM 1463 C CA . ILE A 1 182 ? 10.997 15.716 -13.760 1.00 52.12 182 ILE A CA 1
ATOM 1464 C C . ILE A 1 182 ? 9.979 15.067 -12.822 1.00 52.12 182 ILE A C 1
ATOM 1466 O O . ILE A 1 182 ? 10.187 14.995 -11.608 1.00 52.12 182 ILE A O 1
ATOM 1470 N N . GLU A 1 183 ? 8.842 14.656 -13.383 1.00 64.38 183 GLU A N 1
ATOM 1471 C CA . GLU A 1 183 ? 7.789 13.953 -12.669 1.00 64.38 183 GLU A CA 1
ATOM 1472 C C . GLU A 1 183 ? 8.392 12.635 -12.176 1.00 64.38 183 GLU A C 1
ATOM 1474 O O . GLU A 1 183 ? 8.493 11.645 -12.903 1.00 64.38 183 GLU A O 1
ATOM 1479 N N . THR A 1 184 ? 8.892 12.653 -10.941 1.00 84.69 184 THR A N 1
ATOM 1480 C CA . THR A 1 184 ? 9.601 11.514 -10.373 1.00 84.69 184 THR A CA 1
ATOM 1481 C C . THR A 1 184 ? 8.554 10.458 -10.062 1.00 84.69 184 THR A C 1
ATOM 1483 O O . THR A 1 184 ? 7.691 10.657 -9.209 1.00 84.69 184 THR A O 1
ATOM 1486 N N . LYS A 1 185 ? 8.610 9.338 -10.782 1.00 91.56 185 LYS A N 1
ATOM 1487 C CA . LYS A 1 185 ? 7.717 8.190 -10.606 1.00 91.56 185 LYS A CA 1
ATOM 1488 C C . LYS A 1 185 ? 8.478 7.027 -9.991 1.00 91.56 185 LYS A C 1
ATOM 1490 O O . LYS A 1 185 ? 9.667 6.845 -10.235 1.00 91.56 185 LYS A O 1
ATOM 1495 N N . CYS A 1 186 ? 7.771 6.207 -9.224 1.00 91.69 186 CYS A N 1
ATOM 1496 C CA . CYS A 1 186 ? 8.263 4.907 -8.798 1.00 91.69 186 CYS A CA 1
ATOM 1497 C C . CYS A 1 186 ? 8.419 4.013 -10.043 1.00 91.69 186 CYS A C 1
ATOM 1499 O O . CYS A 1 186 ? 7.417 3.739 -10.719 1.00 91.69 186 CYS A O 1
ATOM 1501 N N . PRO A 1 187 ? 9.641 3.567 -10.380 1.00 91.62 187 PRO A N 1
ATOM 1502 C CA . PRO A 1 187 ? 9.841 2.642 -11.485 1.00 91.62 187 PRO A CA 1
ATOM 1503 C C . PRO A 1 187 ? 9.220 1.284 -11.151 1.00 91.62 187 PRO A C 1
ATOM 1505 O O . PRO A 1 187 ? 9.094 0.926 -9.980 1.00 91.62 187 PRO A O 1
ATOM 1508 N N . MET A 1 188 ? 8.830 0.519 -12.179 1.00 91.56 188 MET A N 1
ATOM 1509 C CA . MET A 1 188 ? 8.249 -0.825 -12.027 1.00 91.56 188 MET A CA 1
ATOM 1510 C C . MET A 1 188 ? 7.149 -0.904 -10.946 1.00 91.56 188 MET A C 1
ATOM 1512 O O . MET A 1 188 ? 7.064 -1.859 -10.173 1.00 91.56 188 MET A O 1
ATOM 1516 N N . SER A 1 189 ? 6.280 0.115 -10.906 1.00 94.00 189 SER A N 1
ATOM 1517 C CA . SER A 1 189 ? 5.296 0.343 -9.834 1.00 94.00 189 SER A CA 1
ATOM 1518 C C . SER A 1 189 ? 4.368 -0.853 -9.577 1.00 94.00 189 SER A C 1
ATOM 1520 O O . SER A 1 189 ? 3.985 -1.108 -8.437 1.00 94.00 189 SER A O 1
ATOM 1522 N N . HIS A 1 190 ? 4.048 -1.637 -10.611 1.00 93.19 190 HIS A N 1
ATOM 1523 C CA . HIS A 1 190 ? 3.284 -2.880 -10.479 1.00 93.19 190 HIS A CA 1
ATOM 1524 C C . HIS A 1 190 ? 4.004 -3.941 -9.648 1.00 93.19 190 HIS A C 1
ATOM 1526 O O . HIS A 1 190 ? 3.411 -4.544 -8.752 1.00 93.19 190 HIS A O 1
ATOM 1532 N N . ARG A 1 191 ? 5.287 -4.163 -9.928 1.00 93.69 191 ARG A N 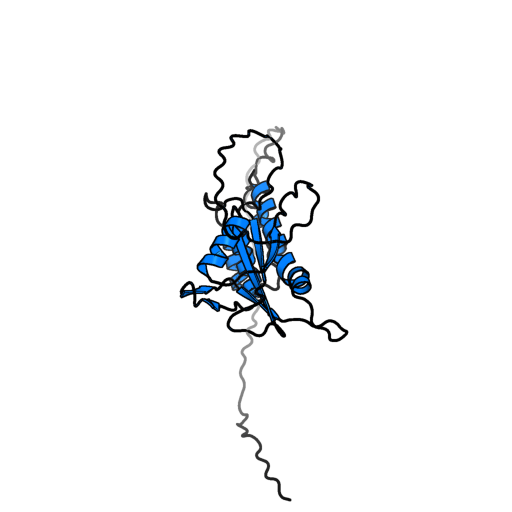1
ATOM 1533 C CA . ARG A 1 191 ? 6.112 -5.102 -9.172 1.00 93.69 191 ARG A CA 1
ATOM 1534 C C . ARG A 1 191 ? 6.319 -4.625 -7.745 1.00 93.69 191 ARG A C 1
ATOM 1536 O O . ARG A 1 191 ? 6.187 -5.418 -6.817 1.00 93.69 191 ARG A O 1
ATOM 1543 N N . VAL A 1 192 ? 6.589 -3.334 -7.574 1.00 95.50 192 VAL A N 1
ATOM 1544 C CA . VAL A 1 192 ? 6.741 -2.714 -6.255 1.00 95.50 192 VAL A CA 1
ATOM 1545 C C . VAL A 1 192 ? 5.472 -2.900 -5.420 1.00 95.50 192 VAL A C 1
ATOM 1547 O O . VAL A 1 192 ? 5.554 -3.435 -4.317 1.00 95.50 192 VAL A O 1
ATOM 1550 N N . GLU A 1 193 ? 4.288 -2.575 -5.953 1.00 96.31 193 GLU A N 1
ATOM 1551 C CA . GLU A 1 193 ? 3.011 -2.826 -5.265 1.00 96.31 193 GLU A CA 1
ATOM 1552 C C . GLU A 1 193 ? 2.858 -4.306 -4.890 1.00 96.31 193 GLU A C 1
ATOM 1554 O O . GLU A 1 193 ? 2.507 -4.638 -3.754 1.00 96.31 193 GLU A O 1
ATOM 1559 N N . ARG A 1 194 ? 3.159 -5.213 -5.827 1.00 95.12 194 ARG A N 1
ATOM 1560 C CA . ARG A 1 194 ? 3.053 -6.652 -5.588 1.00 95.12 194 ARG A CA 1
ATOM 1561 C C . ARG A 1 194 ? 3.934 -7.104 -4.422 1.00 95.12 194 ARG A C 1
ATOM 1563 O O . ARG A 1 194 ? 3.464 -7.886 -3.593 1.00 95.12 194 ARG A O 1
ATOM 1570 N N . LEU A 1 195 ? 5.175 -6.629 -4.352 1.00 95.69 195 LEU A N 1
ATOM 1571 C CA . LEU A 1 195 ? 6.116 -6.947 -3.276 1.00 95.69 195 LEU A CA 1
ATOM 1572 C C . LEU A 1 195 ? 5.640 -6.384 -1.930 1.00 95.69 195 LEU A C 1
ATOM 1574 O O . LEU A 1 195 ? 5.599 -7.124 -0.944 1.00 95.69 195 LEU 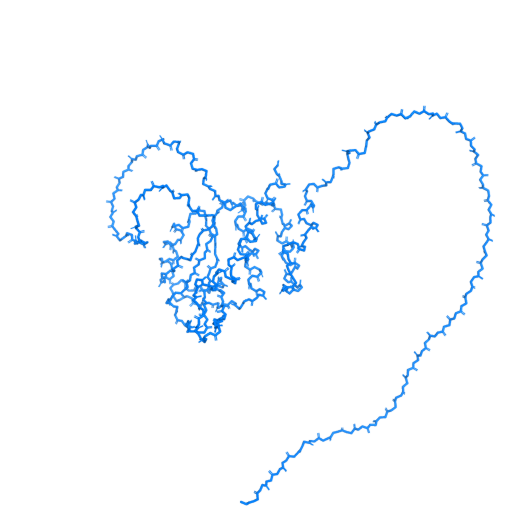A O 1
ATOM 1578 N N . ILE A 1 196 ? 5.147 -5.140 -1.915 1.00 96.50 196 ILE A N 1
ATOM 1579 C CA . ILE A 1 196 ? 4.525 -4.528 -0.732 1.00 96.50 196 ILE A CA 1
ATOM 1580 C C . ILE A 1 196 ? 3.369 -5.395 -0.229 1.00 96.50 196 ILE A C 1
ATOM 1582 O O . ILE A 1 196 ? 3.306 -5.742 0.948 1.00 96.50 196 ILE A O 1
ATOM 1586 N N . HIS A 1 197 ? 2.467 -5.816 -1.117 1.00 96.06 197 HIS A N 1
ATOM 1587 C CA . HIS A 1 197 ? 1.316 -6.643 -0.747 1.00 96.06 197 HIS A CA 1
ATOM 1588 C C . HIS A 1 197 ? 1.703 -8.024 -0.216 1.00 96.06 197 HIS A C 1
ATOM 1590 O O . HIS A 1 197 ? 0.962 -8.595 0.593 1.00 96.06 197 HIS A O 1
ATOM 1596 N N . LEU A 1 198 ? 2.801 -8.603 -0.710 1.00 95.56 198 LEU A N 1
ATOM 1597 C CA . LEU A 1 198 ? 3.303 -9.900 -0.259 1.00 95.56 198 LEU A CA 1
ATOM 1598 C C . LEU A 1 198 ? 3.856 -9.828 1.161 1.00 95.56 198 LEU A C 1
ATOM 1600 O O . LEU A 1 198 ? 3.549 -10.710 1.970 1.00 95.56 198 LEU A O 1
ATOM 1604 N N . GLU A 1 199 ? 4.623 -8.784 1.459 1.00 95.75 199 GLU A N 1
ATOM 1605 C CA . GLU A 1 199 ? 5.167 -8.562 2.792 1.00 95.75 199 GLU A CA 1
ATOM 1606 C C . GLU A 1 199 ? 4.103 -8.099 3.782 1.00 95.75 199 GLU A C 1
ATOM 1608 O O . GLU A 1 199 ? 3.990 -8.678 4.856 1.00 95.75 199 GLU A O 1
ATOM 1613 N N . LEU A 1 200 ? 3.253 -7.136 3.422 1.00 95.38 200 LEU A N 1
ATOM 1614 C CA . LEU A 1 200 ? 2.187 -6.687 4.319 1.00 95.38 200 LEU A CA 1
ATOM 1615 C C . LEU A 1 200 ? 1.267 -7.834 4.712 1.00 95.38 200 LEU A C 1
ATOM 1617 O O . LEU A 1 200 ? 0.935 -7.990 5.880 1.00 95.38 200 LEU A O 1
ATOM 1621 N N . ALA A 1 201 ? 0.909 -8.713 3.775 1.00 93.69 201 ALA A N 1
ATOM 1622 C CA . ALA A 1 201 ? 0.065 -9.842 4.134 1.00 93.69 201 ALA A CA 1
ATOM 1623 C C . ALA A 1 201 ? 0.785 -10.860 5.041 1.00 93.69 201 ALA A C 1
ATOM 1625 O O . ALA A 1 201 ? 0.116 -11.778 5.507 1.00 93.69 201 ALA A O 1
ATOM 1626 N N . SER A 1 202 ? 2.120 -10.810 5.198 1.00 92.69 202 SER A N 1
ATOM 1627 C CA . SER A 1 202 ? 2.844 -11.716 6.103 1.00 92.69 202 SER A CA 1
ATOM 1628 C C . SER A 1 202 ? 2.744 -11.262 7.550 1.00 92.69 202 SER A C 1
ATOM 1630 O O . SER A 1 202 ? 2.946 -12.082 8.434 1.00 92.69 202 SER A O 1
ATOM 1632 N N . GLN A 1 203 ? 2.444 -9.981 7.760 1.00 91.75 203 GLN A N 1
ATOM 1633 C CA . GLN A 1 203 ? 2.353 -9.342 9.069 1.00 91.75 203 GLN A CA 1
ATOM 1634 C C . GLN A 1 203 ? 0.901 -9.042 9.452 1.00 91.75 203 GLN A C 1
ATOM 1636 O O . GLN A 1 203 ? 0.537 -9.161 10.614 1.00 91.75 203 GLN A O 1
ATOM 1641 N N . TYR A 1 204 ? 0.057 -8.721 8.469 1.00 93.00 204 TYR A N 1
ATOM 1642 C CA . TYR A 1 204 ? -1.296 -8.222 8.690 1.00 93.00 204 TYR A CA 1
ATOM 1643 C C . TYR A 1 204 ? -2.356 -9.084 8.005 1.00 93.00 204 TYR A C 1
ATOM 1645 O O . TYR A 1 204 ? -2.180 -9.590 6.887 1.00 93.00 204 TYR A O 1
ATOM 1653 N N . GLN A 1 205 ? -3.509 -9.206 8.662 1.00 90.75 205 GLN A N 1
ATOM 1654 C CA . GLN A 1 205 ? -4.677 -9.868 8.094 1.00 90.75 205 GLN A CA 1
ATOM 1655 C C . GLN A 1 205 ? -5.280 -9.002 6.981 1.00 90.75 205 GLN A C 1
ATOM 1657 O O . GLN A 1 205 ? -5.451 -7.791 7.128 1.00 90.75 205 GLN A O 1
ATOM 1662 N N . ARG A 1 206 ? -5.659 -9.625 5.861 1.00 90.56 206 ARG A N 1
ATOM 1663 C CA . ARG A 1 206 ? -6.465 -8.946 4.840 1.00 90.56 206 ARG A CA 1
ATOM 1664 C C . ARG A 1 206 ? -7.919 -8.901 5.287 1.00 90.56 206 ARG A C 1
ATOM 1666 O O . ARG A 1 206 ? -8.503 -9.950 5.541 1.00 90.56 206 ARG A O 1
ATOM 1673 N N . ALA A 1 207 ? -8.505 -7.710 5.324 1.00 83.75 207 ALA A N 1
ATOM 1674 C CA . ALA A 1 207 ? -9.873 -7.516 5.798 1.00 83.75 207 ALA A CA 1
ATOM 1675 C C . ALA A 1 207 ? -10.934 -8.045 4.813 1.00 83.75 207 ALA A C 1
ATOM 1677 O O . ALA A 1 207 ? -12.023 -8.427 5.225 1.00 83.75 207 ALA A O 1
ATOM 1678 N N . GLY A 1 208 ? -10.614 -8.115 3.512 1.00 79.44 208 GLY A N 1
ATOM 1679 C CA . GLY A 1 208 ? -11.447 -8.806 2.520 1.00 79.44 208 GLY A CA 1
ATOM 1680 C C . GLY A 1 208 ? -12.878 -8.269 2.416 1.00 79.44 208 GLY A C 1
ATOM 1681 O O . GLY A 1 208 ? -13.824 -9.053 2.382 1.00 79.44 208 GLY A O 1
ATOM 1682 N N . PHE A 1 209 ? -13.053 -6.948 2.363 1.00 79.00 209 PHE A N 1
ATOM 1683 C CA . PHE A 1 209 ? -14.378 -6.327 2.369 1.00 79.00 209 PHE A CA 1
ATOM 1684 C C . PHE A 1 209 ? -15.181 -6.667 1.111 1.00 79.00 209 PHE A C 1
ATOM 1686 O O . PHE A 1 209 ? -14.727 -6.422 -0.008 1.00 79.00 209 PHE A O 1
ATOM 1693 N N . LYS A 1 210 ? -16.398 -7.192 1.279 1.00 84.50 210 LYS A N 1
ATOM 1694 C CA . LYS A 1 210 ? -17.370 -7.293 0.185 1.00 84.50 210 LYS A CA 1
ATOM 1695 C C . LYS A 1 210 ? -17.973 -5.908 -0.048 1.00 84.50 210 LYS A C 1
ATOM 1697 O O . LYS A 1 210 ? -18.582 -5.354 0.861 1.00 84.50 210 LYS A O 1
ATOM 1702 N N . CYS A 1 211 ? -17.756 -5.347 -1.233 1.00 84.50 211 CYS A N 1
ATOM 1703 C CA . CYS A 1 211 ? -18.294 -4.047 -1.605 1.00 84.50 211 CYS A CA 1
ATOM 1704 C C . CYS A 1 211 ? -19.694 -4.223 -2.194 1.00 84.50 211 CYS A C 1
ATOM 1706 O O . CYS A 1 211 ? -19.863 -4.925 -3.191 1.00 84.50 211 CYS A O 1
ATOM 1708 N N . ASP A 1 212 ? -20.682 -3.572 -1.586 1.00 84.19 212 ASP A N 1
ATOM 1709 C CA . ASP A 1 212 ? -22.073 -3.655 -2.036 1.00 84.19 212 ASP A CA 1
ATOM 1710 C C . ASP A 1 212 ? -22.318 -2.817 -3.311 1.00 84.19 212 ASP A C 1
ATOM 1712 O O . ASP A 1 212 ? -23.218 -3.133 -4.080 1.00 84.19 212 ASP A O 1
ATOM 1716 N N . ALA A 1 213 ? -21.475 -1.812 -3.593 1.00 85.25 213 ALA A N 1
ATOM 1717 C CA . ALA A 1 213 ? -21.577 -0.972 -4.792 1.00 85.25 213 ALA A CA 1
ATOM 1718 C C . ALA A 1 213 ? -21.000 -1.635 -6.057 1.00 85.25 213 ALA A C 1
ATOM 1720 O O . ALA A 1 213 ? -21.663 -1.674 -7.089 1.00 85.25 213 ALA A O 1
ATOM 1721 N N . CYS A 1 214 ? -19.781 -2.185 -5.995 1.00 85.81 214 CYS A N 1
ATOM 1722 C CA . CYS A 1 214 ? -19.138 -2.813 -7.160 1.00 85.81 214 CYS A CA 1
ATOM 1723 C C . CYS A 1 214 ? -19.323 -4.342 -7.222 1.00 85.81 214 CYS A C 1
ATOM 1725 O O . CYS A 1 214 ? -18.848 -4.987 -8.157 1.00 85.81 214 CYS A O 1
ATOM 1727 N N . GLY A 1 215 ? -19.932 -4.950 -6.197 1.00 84.19 215 GLY A N 1
ATOM 1728 C CA . GLY A 1 215 ? -20.167 -6.395 -6.090 1.00 84.19 215 GLY A CA 1
ATOM 1729 C C . GLY A 1 215 ? -18.918 -7.255 -5.842 1.00 84.19 215 GLY A C 1
ATOM 1730 O O . GLY A 1 215 ? -19.036 -8.464 -5.640 1.00 84.19 215 GLY A O 1
ATOM 1731 N N . SER A 1 216 ? -17.721 -6.660 -5.834 1.00 87.75 216 SER A N 1
ATOM 1732 C CA . SER A 1 216 ? -16.444 -7.373 -5.705 1.00 87.75 216 SER A CA 1
ATOM 1733 C C . SER A 1 216 ? -15.935 -7.436 -4.260 1.00 87.75 216 SER A C 1
ATOM 1735 O O . SER A 1 216 ? -16.288 -6.623 -3.405 1.00 87.75 216 SER A O 1
ATOM 1737 N N . THR A 1 217 ? -15.047 -8.394 -3.977 1.00 87.44 217 THR A N 1
ATOM 1738 C CA . THR A 1 217 ? -14.326 -8.468 -2.695 1.00 87.44 217 THR A CA 1
ATOM 1739 C C . THR A 1 217 ? -12.993 -7.730 -2.780 1.00 87.44 217 THR A C 1
ATOM 1741 O O . THR A 1 217 ? -12.062 -8.172 -3.456 1.00 87.44 217 THR A O 1
ATOM 1744 N N . HIS A 1 218 ? -12.863 -6.631 -2.043 1.00 85.69 218 HIS A N 1
ATOM 1745 C CA . HIS A 1 218 ? -11.633 -5.854 -1.947 1.00 85.69 218 HIS A CA 1
ATOM 1746 C C . HIS A 1 218 ? -10.647 -6.531 -0.987 1.00 85.69 218 HIS A C 1
ATOM 1748 O O . HIS A 1 218 ? -10.692 -6.348 0.228 1.00 85.69 218 HIS A O 1
ATOM 1754 N N . ARG A 1 219 ? -9.726 -7.323 -1.546 1.00 84.38 219 ARG A N 1
ATOM 1755 C CA . ARG A 1 219 ? -8.691 -8.064 -0.792 1.00 84.38 219 ARG A CA 1
ATOM 1756 C C . ARG A 1 219 ? -7.454 -7.232 -0.447 1.00 84.38 219 ARG A C 1
ATOM 1758 O O . ARG A 1 219 ? -6.591 -7.698 0.284 1.00 84.38 219 ARG A O 1
ATOM 1765 N N . GLU A 1 220 ? -7.366 -6.023 -0.980 1.00 86.94 220 GLU A N 1
ATOM 1766 C CA . GLU A 1 220 ? -6.196 -5.140 -0.875 1.00 86.94 220 GLU A CA 1
ATOM 1767 C C . GLU A 1 220 ? -6.219 -4.257 0.387 1.00 86.94 220 GLU A C 1
ATOM 1769 O O . GLU A 1 220 ? -5.446 -3.311 0.481 1.00 86.94 220 GLU A O 1
ATOM 1774 N N . TRP A 1 221 ? -7.114 -4.546 1.337 1.00 90.00 221 TRP A N 1
ATOM 1775 C CA . TRP A 1 221 ? -7.201 -3.866 2.629 1.00 90.00 221 TRP A CA 1
ATOM 1776 C C . TRP A 1 221 ? -6.495 -4.677 3.707 1.00 90.00 221 TRP A C 1
ATOM 1778 O O . TRP A 1 221 ? -6.835 -5.846 3.914 1.00 90.00 221 TRP A O 1
ATOM 1788 N N . PHE A 1 222 ? -5.556 -4.052 4.406 1.00 93.25 222 PHE A N 1
ATOM 1789 C CA . PHE A 1 222 ? -4.812 -4.627 5.520 1.00 93.25 222 PHE A CA 1
ATOM 1790 C C . PHE A 1 222 ? -5.358 -4.085 6.836 1.00 93.25 222 PHE A C 1
ATOM 1792 O O . PHE A 1 222 ? -5.511 -2.874 6.988 1.00 93.25 222 PHE A O 1
ATOM 1799 N N . ARG A 1 223 ? -5.671 -4.993 7.761 1.00 93.19 223 ARG A N 1
ATOM 1800 C CA . ARG A 1 223 ? -6.096 -4.690 9.128 1.00 93.19 223 ARG A CA 1
ATOM 1801 C C . ARG A 1 223 ? -4.857 -4.618 10.016 1.00 93.19 223 ARG A C 1
ATOM 1803 O O . ARG A 1 223 ? -4.132 -5.606 10.114 1.00 93.19 223 ARG A O 1
ATOM 1810 N N . VAL A 1 224 ? -4.644 -3.465 10.637 1.00 93.75 224 VAL A N 1
ATOM 1811 C CA . VAL A 1 224 ? -3.543 -3.198 11.568 1.00 93.75 224 VAL A CA 1
ATOM 1812 C C . VAL A 1 224 ? -4.133 -2.970 12.951 1.00 93.75 224 VAL A C 1
ATOM 1814 O O . VAL A 1 224 ? -5.023 -2.134 13.106 1.00 93.75 224 VAL A O 1
ATOM 1817 N N . ASP A 1 225 ? -3.654 -3.714 13.943 1.00 93.19 225 ASP A N 1
ATOM 1818 C CA . ASP A 1 225 ? -4.111 -3.579 15.324 1.00 93.19 225 ASP A CA 1
ATOM 1819 C C . ASP A 1 225 ? -3.620 -2.253 15.918 1.00 93.19 225 ASP A C 1
ATOM 1821 O O . ASP A 1 225 ? -2.448 -1.882 15.797 1.00 93.19 225 ASP A O 1
ATOM 1825 N N . ARG A 1 226 ? -4.528 -1.516 16.560 1.00 93.25 226 ARG A N 1
ATOM 1826 C CA . ARG A 1 226 ? -4.236 -0.203 17.127 1.00 93.25 226 ARG A CA 1
ATOM 1827 C C . ARG A 1 226 ? -3.480 -0.369 18.438 1.00 93.25 226 ARG A C 1
ATOM 1829 O O . ARG A 1 226 ? -4.050 -0.686 19.483 1.00 93.25 226 ARG A O 1
ATOM 1836 N N . ARG A 1 227 ? -2.173 -0.129 18.373 1.00 93.69 227 ARG A N 1
ATOM 1837 C CA . ARG A 1 227 ? -1.304 -0.068 19.550 1.00 93.69 227 ARG A CA 1
ATOM 1838 C C . ARG A 1 227 ? -1.666 1.146 20.413 1.00 93.69 227 ARG A C 1
ATOM 1840 O O . ARG A 1 227 ? -2.193 2.141 19.918 1.00 93.69 227 ARG A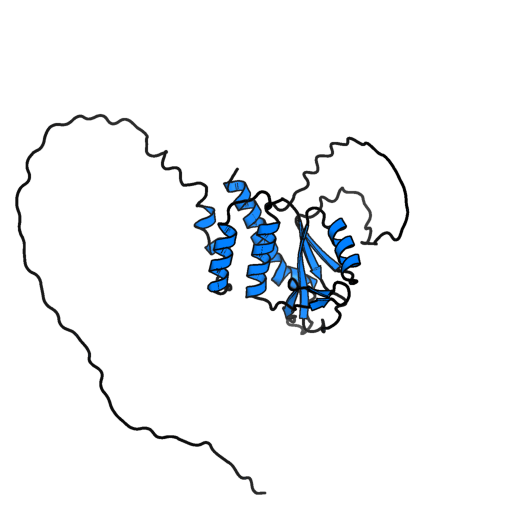 O 1
ATOM 1847 N N . ARG A 1 228 ? -1.401 1.049 21.718 1.00 93.88 228 ARG A N 1
ATOM 1848 C CA . ARG A 1 228 ? -1.589 2.145 22.677 1.00 93.88 228 ARG A CA 1
ATOM 1849 C C . ARG A 1 228 ? -0.244 2.717 23.094 1.00 93.88 228 ARG A C 1
ATOM 1851 O O . ARG A 1 228 ?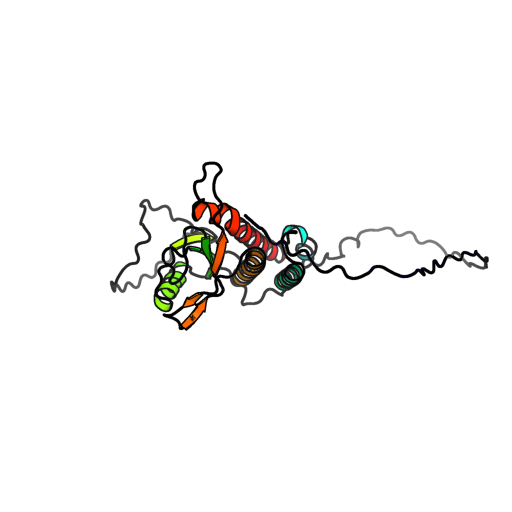 0.728 1.981 23.262 1.00 93.88 228 ARG A O 1
ATOM 1858 N N . HIS A 1 229 ? -0.221 4.026 23.278 1.00 93.56 229 HIS A N 1
ATOM 1859 C CA . HIS A 1 229 ? 0.874 4.752 23.899 1.00 93.56 229 HIS A CA 1
ATOM 1860 C C . HIS A 1 229 ? 1.002 4.372 25.387 1.00 93.56 229 HIS A C 1
ATOM 1862 O O . HIS A 1 229 ? 0.041 3.874 25.982 1.00 93.56 229 HIS A O 1
ATOM 1868 N N . PRO A 1 230 ? 2.152 4.634 26.038 1.00 93.88 230 PRO A N 1
ATOM 1869 C CA . PRO A 1 230 ? 2.337 4.349 27.467 1.00 93.88 230 PRO A CA 1
ATOM 1870 C C . PRO A 1 230 ? 1.333 5.055 28.392 1.00 93.88 230 PRO A C 1
ATOM 1872 O O . PRO A 1 230 ? 1.048 4.565 29.479 1.00 93.88 230 PRO A O 1
ATOM 1875 N N . ASN A 1 231 ? 0.782 6.194 27.960 1.00 93.38 231 ASN A N 1
ATOM 1876 C CA . ASN A 1 231 ? -0.266 6.934 28.672 1.00 93.38 231 ASN A CA 1
ATOM 1877 C C . ASN A 1 231 ? -1.669 6.303 28.529 1.00 93.38 231 ASN A C 1
ATOM 1879 O O . ASN A 1 231 ? -2.629 6.829 29.081 1.00 93.38 231 ASN A O 1
ATOM 1883 N N . GLY A 1 232 ? -1.794 5.196 27.792 1.00 91.50 232 GLY A N 1
ATOM 1884 C CA . GLY A 1 232 ? -3.052 4.506 27.538 1.00 91.50 232 GLY A CA 1
ATOM 1885 C C . GLY A 1 232 ? -3.823 5.029 26.329 1.00 91.50 232 GLY A C 1
ATOM 1886 O O . GLY A 1 232 ? -4.769 4.361 25.917 1.00 91.50 232 GLY A O 1
ATOM 1887 N N . GLU A 1 233 ? -3.431 6.147 25.717 1.00 92.62 233 GLU A N 1
ATOM 1888 C CA . GLU A 1 233 ? -4.110 6.671 24.530 1.00 92.62 233 GLU A CA 1
ATOM 1889 C C . GLU A 1 233 ? -3.845 5.782 23.304 1.00 92.62 233 GLU A C 1
ATOM 1891 O O . GLU A 1 233 ? -2.727 5.291 23.114 1.00 92.62 233 GLU A O 1
ATOM 1896 N N . PRO A 1 234 ? -4.854 5.527 22.461 1.00 92.38 234 PRO A N 1
ATOM 1897 C CA . PRO A 1 234 ? -4.661 4.768 21.237 1.00 92.38 234 PRO A CA 1
ATOM 1898 C C . PRO A 1 234 ? -3.828 5.565 20.220 1.00 92.38 234 PRO A C 1
ATOM 1900 O O . PRO A 1 234 ? -4.044 6.761 20.038 1.00 92.38 234 PRO A O 1
ATOM 1903 N N . MET A 1 235 ? -2.896 4.902 19.526 1.00 94.12 235 MET A N 1
ATOM 1904 C CA . MET A 1 235 ? -2.151 5.521 18.422 1.00 94.12 235 MET A CA 1
ATOM 1905 C C . MET A 1 235 ? -3.108 5.942 17.307 1.00 94.12 235 MET A C 1
ATOM 1907 O O . MET A 1 235 ? -4.071 5.234 17.013 1.00 94.12 235 MET A O 1
ATOM 1911 N N . THR A 1 236 ? -2.829 7.064 16.658 1.00 92.50 236 THR A N 1
ATOM 1912 C CA . THR A 1 236 ? -3.572 7.571 15.501 1.00 92.50 236 THR A CA 1
ATOM 1913 C C . THR A 1 236 ? -3.298 6.744 14.243 1.00 92.50 236 THR A C 1
ATOM 1915 O O . THR A 1 236 ? -2.308 6.016 14.145 1.00 92.50 236 THR A O 1
ATOM 1918 N N . ASP A 1 237 ? -4.163 6.875 13.238 1.00 91.44 237 ASP A N 1
ATOM 1919 C CA . ASP A 1 237 ? -3.973 6.193 11.951 1.00 91.44 237 ASP A CA 1
ATOM 1920 C C . ASP A 1 237 ? -2.716 6.660 11.216 1.00 91.44 237 ASP A C 1
ATOM 1922 O O . ASP A 1 237 ? -2.065 5.864 10.543 1.00 91.44 237 ASP A O 1
ATOM 1926 N N . GLN A 1 238 ? -2.341 7.929 11.387 1.00 91.94 238 GLN A N 1
ATOM 1927 C CA . GLN A 1 238 ? -1.111 8.468 10.819 1.00 91.94 238 GLN A CA 1
ATOM 1928 C C . GLN A 1 238 ? 0.125 7.840 11.476 1.00 91.94 238 GLN A C 1
ATOM 1930 O O . GLN A 1 238 ? 1.030 7.395 10.777 1.00 91.94 238 GLN A O 1
ATOM 1935 N N . GLU A 1 239 ? 0.144 7.712 12.805 1.00 94.50 239 GLU A N 1
ATOM 1936 C CA . GLU A 1 239 ? 1.259 7.072 13.516 1.00 94.50 239 GLU A CA 1
ATOM 1937 C C . GLU A 1 239 ? 1.410 5.587 13.146 1.00 94.50 239 GLU A C 1
ATOM 1939 O O . GLU A 1 239 ? 2.530 5.087 13.001 1.00 94.50 239 GLU A O 1
ATOM 1944 N N . LEU A 1 240 ? 0.293 4.874 12.960 1.00 94.94 240 LEU A N 1
ATOM 1945 C CA . LEU A 1 240 ? 0.312 3.497 12.459 1.00 94.94 240 LEU A CA 1
ATOM 1946 C C . LEU A 1 240 ? 0.805 3.441 11.010 1.00 94.94 240 LEU A C 1
ATOM 1948 O O . LEU A 1 240 ? 1.639 2.602 10.687 1.00 94.94 240 LEU A O 1
ATOM 1952 N N . TRP A 1 241 ? 0.363 4.347 10.133 1.00 95.00 241 TRP A N 1
ATOM 1953 C CA . TRP A 1 241 ? 0.907 4.426 8.776 1.00 95.00 241 TRP A CA 1
ATOM 1954 C C . TRP A 1 241 ? 2.427 4.595 8.801 1.00 95.00 241 TRP A C 1
ATOM 1956 O O . TRP A 1 241 ? 3.134 3.800 8.181 1.00 95.00 241 TRP A O 1
ATOM 1966 N N . ASP A 1 242 ? 2.927 5.574 9.553 1.00 95.62 242 ASP A N 1
ATOM 1967 C CA . ASP A 1 242 ? 4.344 5.933 9.577 1.00 95.62 242 ASP A CA 1
ATOM 1968 C C . ASP A 1 242 ? 5.237 4.843 10.177 1.00 95.62 242 ASP A C 1
ATOM 1970 O O . ASP A 1 242 ? 6.372 4.670 9.728 1.00 95.62 242 ASP A O 1
ATOM 1974 N N . SER A 1 243 ? 4.734 4.087 11.157 1.00 95.69 243 SER A N 1
ATOM 1975 C CA . SER A 1 243 ? 5.521 3.063 11.853 1.00 95.69 243 SER A CA 1
ATOM 1976 C C . SER A 1 243 ? 5.358 1.642 11.301 1.00 95.69 243 SER A C 1
ATOM 1978 O O . SER A 1 243 ? 6.333 0.892 11.303 1.00 95.69 243 SER A O 1
ATOM 1980 N N . ASP A 1 244 ? 4.177 1.267 10.799 1.00 94.88 244 ASP A N 1
ATOM 1981 C CA . ASP A 1 244 ? 3.860 -0.105 10.378 1.00 94.88 244 ASP A CA 1
ATOM 1982 C C . ASP A 1 244 ? 3.879 -0.284 8.849 1.00 94.88 244 ASP A C 1
ATOM 1984 O O . ASP A 1 244 ? 4.418 -1.262 8.328 1.00 94.88 244 ASP A O 1
ATOM 1988 N N . ILE A 1 245 ? 3.298 0.659 8.097 1.00 96.25 245 ILE A N 1
ATOM 1989 C CA . ILE A 1 245 ? 3.043 0.479 6.657 1.00 96.25 245 ILE A CA 1
ATOM 1990 C C . ILE A 1 245 ? 4.097 1.171 5.794 1.00 96.25 245 ILE A C 1
ATOM 1992 O O . ILE A 1 245 ? 4.686 0.563 4.892 1.00 96.25 245 ILE A O 1
ATOM 1996 N N . ARG A 1 246 ? 4.349 2.449 6.071 1.00 96.62 246 ARG A N 1
ATOM 1997 C CA . ARG A 1 246 ? 5.231 3.322 5.301 1.00 96.62 246 ARG A CA 1
ATOM 1998 C C . ARG A 1 246 ? 6.656 2.774 5.163 1.00 96.62 246 ARG A C 1
ATOM 2000 O O . ARG A 1 246 ? 7.170 2.821 4.043 1.00 96.62 246 ARG A O 1
ATOM 2007 N N . PRO A 1 247 ? 7.295 2.182 6.195 1.00 96.50 247 PRO A N 1
ATOM 2008 C CA . PRO A 1 247 ? 8.639 1.620 6.047 1.00 96.50 247 PRO A CA 1
ATOM 2009 C C . PRO A 1 247 ? 8.697 0.482 5.020 1.00 96.50 247 PRO A C 1
ATOM 2011 O O . PRO A 1 247 ? 9.644 0.397 4.238 1.00 96.50 247 PRO A O 1
ATOM 2014 N N . ILE A 1 248 ? 7.660 -0.360 4.962 1.00 96.56 248 ILE A N 1
ATOM 2015 C CA . ILE A 1 248 ? 7.562 -1.458 3.990 1.00 96.56 248 ILE A CA 1
ATOM 2016 C C . ILE A 1 248 ? 7.363 -0.898 2.580 1.00 96.56 248 ILE A C 1
ATOM 2018 O O . ILE A 1 248 ? 8.019 -1.352 1.641 1.00 96.56 248 ILE A O 1
ATOM 2022 N N . VAL A 1 249 ? 6.497 0.110 2.429 1.00 96.69 249 VAL A N 1
ATOM 2023 C CA . VAL A 1 249 ? 6.276 0.802 1.150 1.00 96.69 249 VAL A CA 1
ATOM 2024 C C . VAL A 1 249 ? 7.581 1.401 0.625 1.00 96.69 249 VAL A C 1
ATOM 2026 O O . VAL A 1 249 ? 7.985 1.106 -0.500 1.00 96.69 249 VAL A O 1
ATOM 2029 N N . LEU A 1 250 ? 8.273 2.194 1.447 1.00 95.81 250 LEU A N 1
ATOM 2030 C CA . LEU A 1 250 ? 9.518 2.859 1.062 1.00 95.81 250 LEU A CA 1
ATOM 2031 C C . LEU A 1 250 ? 10.624 1.865 0.720 1.00 95.81 250 LEU A C 1
ATOM 2033 O O . LEU A 1 250 ? 11.306 2.051 -0.286 1.00 95.81 250 LEU A O 1
ATOM 2037 N N . LYS A 1 251 ? 10.762 0.787 1.496 1.00 95.44 251 LYS A N 1
ATOM 2038 C CA . LYS A 1 251 ? 11.726 -0.277 1.208 1.00 95.44 251 LYS A CA 1
ATOM 2039 C C . LYS A 1 251 ? 11.528 -0.853 -0.195 1.00 95.44 251 LYS A C 1
ATOM 2041 O O . LYS A 1 251 ? 12.480 -0.974 -0.957 1.00 95.44 251 LYS A O 1
ATOM 2046 N N . TRP A 1 252 ? 10.300 -1.194 -0.578 1.00 96.00 252 TRP A N 1
ATOM 2047 C CA . TRP A 1 252 ? 10.066 -1.773 -1.905 1.00 96.00 252 TRP A CA 1
ATOM 2048 C C . TRP A 1 252 ? 10.161 -0.751 -3.040 1.00 96.00 252 TRP A C 1
ATOM 2050 O O . TRP A 1 252 ? 10.537 -1.117 -4.153 1.00 96.00 252 TRP A O 1
ATOM 2060 N N . ILE A 1 253 ? 9.896 0.529 -2.770 1.00 95.06 253 ILE A N 1
ATOM 2061 C CA . ILE A 1 253 ? 10.192 1.609 -3.719 1.00 95.06 253 ILE A CA 1
ATOM 2062 C C . ILE A 1 253 ? 11.707 1.725 -3.938 1.00 95.06 253 ILE A C 1
ATOM 2064 O O . ILE A 1 253 ? 12.143 1.789 -5.086 1.00 95.06 253 ILE A O 1
ATOM 2068 N N . GLN A 1 254 ? 12.511 1.689 -2.869 1.00 93.62 254 GLN A N 1
ATOM 2069 C CA . GLN A 1 254 ? 13.977 1.676 -2.961 1.00 93.62 254 GLN A CA 1
ATOM 2070 C C . GLN A 1 254 ? 14.472 0.477 -3.772 1.00 93.62 254 GLN A C 1
ATOM 2072 O O . GLN A 1 254 ? 15.321 0.651 -4.643 1.00 93.62 254 GLN A O 1
ATOM 2077 N N . PHE A 1 255 ? 13.897 -0.713 -3.556 1.00 92.81 255 PHE A N 1
ATOM 2078 C CA . PHE A 1 255 ? 14.182 -1.878 -4.395 1.00 92.81 255 PHE A CA 1
ATOM 2079 C C . PHE A 1 255 ? 13.916 -1.578 -5.871 1.00 92.81 255 PHE A C 1
ATOM 2081 O O . PHE A 1 255 ? 14.785 -1.835 -6.694 1.00 92.81 255 PHE A O 1
ATOM 2088 N N . GLY A 1 256 ? 12.757 -1.007 -6.213 1.00 91.38 256 GLY A N 1
ATOM 2089 C CA . GLY A 1 256 ? 12.426 -0.668 -7.599 1.00 91.38 256 GLY A CA 1
ATOM 2090 C C . GLY A 1 256 ? 13.436 0.291 -8.236 1.00 91.38 256 GLY A C 1
ATOM 2091 O O . GLY A 1 256 ? 13.823 0.102 -9.390 1.00 91.38 256 GLY A O 1
ATOM 2092 N N . VAL A 1 257 ? 13.901 1.291 -7.481 1.00 91.25 257 VAL A N 1
ATOM 2093 C CA . VAL A 1 257 ? 14.935 2.238 -7.928 1.00 91.25 257 VAL A CA 1
ATOM 2094 C C . VAL A 1 257 ? 16.261 1.520 -8.182 1.00 91.25 257 VAL A C 1
ATOM 2096 O O . VAL A 1 257 ? 16.796 1.617 -9.283 1.00 91.25 257 VAL A O 1
ATOM 2099 N N . VAL A 1 258 ? 16.756 0.748 -7.210 1.00 89.44 258 VAL A N 1
ATOM 2100 C CA . VAL A 1 258 ? 18.023 0.002 -7.330 1.00 89.44 258 VAL A CA 1
ATOM 2101 C C . VAL A 1 258 ? 17.952 -1.028 -8.462 1.00 89.44 258 VAL A C 1
ATOM 2103 O O . VAL A 1 258 ? 18.853 -1.094 -9.290 1.00 89.44 258 VAL A O 1
ATOM 2106 N N . ALA A 1 259 ? 16.857 -1.786 -8.552 1.00 86.81 259 ALA A N 1
ATOM 2107 C CA . ALA A 1 259 ? 16.621 -2.783 -9.598 1.00 86.81 259 ALA A CA 1
ATOM 2108 C C . ALA A 1 259 ? 16.585 -2.178 -11.003 1.00 86.81 259 ALA A C 1
ATOM 2110 O O . ALA A 1 259 ? 16.909 -2.855 -11.974 1.00 86.81 259 ALA A O 1
ATOM 2111 N N . THR A 1 260 ? 16.163 -0.921 -11.123 1.00 86.44 260 THR A N 1
ATOM 2112 C CA . THR A 1 260 ? 16.169 -0.209 -12.402 1.00 86.44 260 THR A CA 1
ATOM 2113 C C . THR A 1 260 ? 17.565 0.319 -12.723 1.00 86.44 260 THR A C 1
ATOM 2115 O O . THR A 1 260 ? 18.013 0.142 -13.849 1.00 86.44 260 THR A O 1
ATOM 2118 N N . ALA A 1 261 ? 18.258 0.900 -11.738 1.00 85.69 261 ALA A N 1
ATOM 2119 C CA . ALA A 1 261 ? 19.589 1.485 -11.906 1.00 85.69 261 ALA A CA 1
ATOM 2120 C C . ALA A 1 261 ? 20.683 0.449 -12.209 1.00 85.69 261 ALA A C 1
ATOM 2122 O O . ALA A 1 261 ? 21.576 0.717 -12.995 1.00 85.69 261 ALA A O 1
ATOM 2123 N N . LEU A 1 262 ? 20.606 -0.753 -11.631 1.00 80.25 262 LEU A N 1
ATOM 2124 C CA . LEU A 1 262 ? 21.554 -1.839 -11.929 1.00 80.25 262 LEU A CA 1
ATOM 2125 C C . LEU A 1 262 ? 21.327 -2.489 -13.306 1.00 80.25 262 LEU A C 1
ATOM 2127 O O . LEU A 1 262 ? 22.021 -3.431 -13.664 1.00 80.25 262 LEU A O 1
ATOM 2131 N N . ARG A 1 263 ? 20.314 -2.044 -14.057 1.00 68.88 263 ARG A N 1
ATOM 2132 C CA . ARG A 1 263 ? 19.998 -2.548 -15.402 1.00 68.88 263 ARG A CA 1
ATOM 2133 C C . ARG A 1 263 ? 20.272 -1.529 -16.508 1.00 68.88 263 ARG A C 1
ATOM 2135 O O . ARG A 1 263 ? 20.077 -1.876 -17.673 1.00 68.88 263 ARG A O 1
ATOM 2142 N N . SER A 1 264 ? 20.597 -0.291 -16.142 1.00 54.75 264 SER A N 1
ATOM 2143 C CA . SER A 1 264 ? 20.867 0.838 -17.039 1.00 54.75 264 SER A CA 1
ATOM 2144 C C . SER A 1 264 ? 22.358 1.081 -17.146 1.00 54.75 264 SER A C 1
ATOM 2146 O O . SER A 1 264 ? 22.821 1.247 -18.292 1.00 54.75 264 SER A O 1
#

Sequence (264 aa):
MKATVEQPAQMDLQQLEDTPVFHDPDLTRQNEEDALPTLEKMTLHEHHTDVAKEMVKESDIIHDCWQLWIGNHIAPNRKALIRQVMKDPVSARDKAGYIYGFLLEEGPRVSQAEHAYFKIGRAENPQRRMYQLTRACNFIPKVVEVIPKFSEKTSAQDREWIIPANGDVDTDDKDDDSSNAIETKCPMSHRVERLIHLELASQYQRAGFKCDACGSTHREWFRVDRRRHPNGEPMTDQELWDSDIRPIVLKWIQFGVVATALRS